Protein AF-A0A964U4F5-F1 (afdb_monomer_lite)

Foldseek 3Di:
DDDDDDDDDDPDPDDPDPVVVVVVVVVVVVVVVVVVVVVCVQCVQVVLFDPVNVVVVQVVVCLFWLWGWDFPTWHAAQQFKTKTWQIWTAFNVRRTFFGGKIKIQGRAHPNCVVVPPLESEEIEIETAEGEWEAEQVLHTRDTDGPPPPVPPPPPPPPPPPPDDDDPWAHWYKYKYWYQKYWYHYPPDDIFMWGGKIKIWTCHGLFKIWIWIKTWGDDDPPFDIKIKTKIKMWGGQDDSVSDGDVVPIDIDMDIDIGRDDPVVVCSVVPVVVVVVVDDD

Sequence (279 aa):
MAESPIEQPTPPQATQNPKRRWLRRVWLAGITTLVVLVLLLALLPTLLSTGPGKNLVLSVVNGSIDGKVEAESISLSWLGGQRAAGVSVTGARGTRVVQNLALDAPDLGLLSVVFGSRDLGTISGNADAVQLAANEQGELDLPAARTDAAAQPATNNAPNAGDGGRSGGVDTHIKLTVGRITFERPGEPTQTLENFDSSAEVRGNRKIDLRATADVPADAGAEPGKLDATITIDQLTDNAGQVQAEQATVDADVKLIGIPTPLVAALAGQDALNGYVGP

Secondary structure (DSSP, 8-state):
--PPP--PPPPP-----THHHHHHHHHHHHHHHHHHHHHHHHHHHHHHTSHHHHHHHHHHHHHHBSSEEE-SEEE--SSS-EEEEEEEEE-TTS-EEEEEEEEEETT--HHHHHTT-SEEEEEEEEEEEEEEEB-TTS-B----B-TTS------S------S----PPPEEEEEEEEEEEEEE-TTSPPEEEEEEEEEEEEEGGGEEEEEEEEEE---TTPPPEEEEEEEEEE--B-TT--B-GGG-EEEEEEEEES--HHHHHHHH-HHHHHTTS--

pLDDT: mean 86.86, std 14.84, range [43.69, 98.44]

Structure (mmCIF, N/CA/C/O backbone):
data_AF-A0A964U4F5-F1
#
_entry.id   AF-A0A964U4F5-F1
#
loop_
_atom_site.group_PDB
_atom_site.id
_atom_site.type_symbol
_atom_site.label_atom_id
_atom_site.label_alt_id
_atom_site.label_comp_id
_atom_site.label_asym_id
_atom_site.label_entity_id
_atom_site.label_seq_id
_atom_site.pdbx_PDB_ins_code
_atom_site.Cartn_x
_atom_site.Cartn_y
_atom_site.Cartn_z
_atom_site.occupancy
_atom_site.B_iso_or_equiv
_atom_site.auth_seq_id
_atom_site.auth_comp_id
_atom_site.auth_asym_id
_atom_site.auth_atom_id
_atom_site.pdbx_PDB_model_num
ATOM 1 N N . MET A 1 1 ? -46.978 -10.018 101.311 1.00 45.12 1 MET A N 1
ATOM 2 C CA . MET A 1 1 ? -47.519 -10.277 99.963 1.00 45.12 1 MET A CA 1
ATOM 3 C C . MET A 1 1 ? -46.925 -9.216 99.059 1.00 45.12 1 MET A C 1
ATOM 5 O O . MET A 1 1 ? -47.279 -8.059 99.212 1.00 45.12 1 MET A O 1
ATOM 9 N N . ALA A 1 2 ? -45.911 -9.578 98.276 1.00 44.56 2 ALA A N 1
ATOM 10 C CA . ALA A 1 2 ? -45.179 -8.670 97.399 1.00 44.56 2 ALA A CA 1
ATOM 11 C C . ALA A 1 2 ? -45.391 -9.158 95.962 1.00 44.56 2 ALA A C 1
ATOM 13 O O . ALA A 1 2 ? -44.957 -10.259 95.625 1.00 44.56 2 ALA A O 1
ATOM 14 N N . GLU A 1 3 ? -46.125 -8.381 95.167 1.00 47.28 3 GLU A N 1
ATOM 15 C CA . GLU A 1 3 ? -46.312 -8.603 93.733 1.00 47.28 3 GLU A CA 1
ATOM 16 C C . GLU A 1 3 ? -44.998 -8.329 92.999 1.00 47.28 3 GLU A C 1
ATOM 18 O O . GLU A 1 3 ? -44.412 -7.251 93.107 1.00 47.28 3 GLU A O 1
ATOM 23 N N . SER A 1 4 ? -44.516 -9.338 92.280 1.00 51.62 4 SER A N 1
ATOM 24 C CA . SER A 1 4 ? -43.343 -9.248 91.417 1.00 51.62 4 SER A CA 1
ATOM 25 C C . SER A 1 4 ? -43.699 -8.477 90.133 1.00 51.62 4 SER A C 1
ATOM 27 O O . SER A 1 4 ? -44.662 -8.854 89.463 1.00 51.62 4 SER A O 1
ATOM 29 N N . PRO A 1 5 ? -42.950 -7.422 89.761 1.00 62.28 5 PRO A N 1
ATOM 30 C CA . PRO A 1 5 ? -43.166 -6.686 88.517 1.00 62.28 5 PRO A CA 1
ATOM 31 C C . PRO A 1 5 ? -42.910 -7.569 87.289 1.00 62.28 5 PRO A C 1
ATOM 33 O O . PRO A 1 5 ? -41.855 -8.186 87.167 1.00 62.28 5 PRO A O 1
ATOM 36 N N . ILE A 1 6 ? -43.878 -7.615 86.376 1.00 63.84 6 ILE A N 1
ATOM 37 C CA . ILE A 1 6 ? -43.789 -8.332 85.100 1.00 63.84 6 ILE A CA 1
ATOM 38 C C . ILE A 1 6 ? -42.925 -7.490 84.146 1.00 63.84 6 ILE A C 1
ATOM 40 O O . ILE A 1 6 ? -43.362 -6.438 83.679 1.00 63.84 6 ILE A O 1
ATOM 44 N N . GLU A 1 7 ? -41.693 -7.931 83.878 1.00 62.03 7 GLU A N 1
ATOM 45 C CA . GLU A 1 7 ? -40.807 -7.343 82.864 1.00 62.03 7 GLU A CA 1
ATOM 46 C C . GLU A 1 7 ? -41.458 -7.453 81.476 1.00 62.03 7 GLU A C 1
ATOM 48 O O . GLU A 1 7 ? -41.694 -8.546 80.958 1.00 62.03 7 GLU A O 1
ATOM 53 N N . GLN A 1 8 ? -41.777 -6.310 80.864 1.00 70.12 8 GLN A N 1
ATOM 54 C CA . GLN A 1 8 ? -42.253 -6.265 79.484 1.00 70.12 8 GLN A CA 1
ATOM 55 C C . GLN A 1 8 ? -41.092 -6.602 78.532 1.00 70.12 8 GLN A C 1
ATOM 57 O O . GLN A 1 8 ? -40.042 -5.960 78.612 1.00 70.12 8 GLN A O 1
ATOM 62 N N . PRO A 1 9 ? -41.254 -7.572 77.615 1.00 72.06 9 PRO A N 1
ATOM 63 C CA . PRO A 1 9 ? -40.205 -7.950 76.680 1.00 72.06 9 PRO A CA 1
ATOM 64 C C . PRO A 1 9 ? -39.932 -6.802 75.705 1.00 72.06 9 PRO A C 1
ATOM 66 O O . PRO A 1 9 ? -40.815 -6.355 74.971 1.00 72.06 9 PRO A O 1
ATOM 69 N N . THR A 1 10 ? -38.691 -6.321 75.702 1.00 77.94 10 THR A N 1
ATOM 70 C CA . THR A 1 10 ? -38.211 -5.263 74.813 1.00 77.94 10 THR A CA 1
ATOM 71 C C . THR A 1 10 ? -38.444 -5.658 73.349 1.00 77.94 10 THR A C 1
ATOM 73 O O . THR A 1 10 ? -38.007 -6.739 72.941 1.00 77.94 10 THR A O 1
ATOM 76 N N . PRO A 1 11 ? -39.110 -4.823 72.529 1.00 76.00 11 PRO A N 1
ATOM 77 C CA . PRO A 1 11 ? -39.370 -5.154 71.136 1.00 76.00 11 PRO A CA 1
ATOM 78 C C . PRO A 1 11 ? -38.049 -5.348 70.368 1.00 76.00 11 PRO A C 1
ATOM 80 O O . PRO A 1 11 ? -37.112 -4.561 70.542 1.00 76.00 11 PRO A O 1
ATOM 83 N N . PRO A 1 12 ? -37.954 -6.384 69.516 1.00 77.69 12 PRO A N 1
ATOM 84 C CA . PRO A 1 12 ? -36.731 -6.707 68.795 1.00 77.69 12 PRO A CA 1
ATOM 85 C C . PRO A 1 12 ? -36.366 -5.561 67.847 1.00 77.69 12 PRO A C 1
ATOM 87 O O . PRO A 1 12 ? -37.118 -5.216 66.935 1.00 77.69 12 PRO A O 1
ATOM 90 N N . GLN A 1 13 ? -35.200 -4.952 68.070 1.00 75.25 13 GLN A N 1
ATOM 91 C CA . GLN A 1 13 ? -34.683 -3.887 67.217 1.00 75.25 13 GLN A CA 1
ATOM 92 C C . GLN A 1 13 ? -34.416 -4.439 65.812 1.00 75.25 13 GLN A C 1
ATOM 94 O O . GLN A 1 13 ? -33.544 -5.284 65.610 1.00 75.25 13 GLN A O 1
ATOM 99 N N . ALA A 1 14 ? -35.175 -3.951 64.830 1.00 71.44 14 ALA A N 1
ATOM 100 C CA . ALA A 1 14 ? -34.984 -4.292 63.429 1.00 71.44 14 ALA A CA 1
ATOM 101 C C . ALA A 1 14 ? -33.609 -3.792 62.957 1.00 71.44 14 ALA A C 1
ATOM 103 O O . ALA A 1 14 ? -33.383 -2.593 62.776 1.00 71.44 14 ALA A O 1
ATOM 104 N N . THR A 1 15 ? -32.679 -4.722 62.752 1.00 75.38 15 THR A N 1
ATOM 105 C CA . THR A 1 15 ? -31.345 -4.441 62.227 1.00 75.38 15 THR A CA 1
ATOM 106 C C . THR A 1 15 ? -31.466 -3.972 60.776 1.00 75.38 15 THR A C 1
ATOM 108 O O . THR A 1 15 ? -31.712 -4.746 59.849 1.00 75.38 15 THR A O 1
ATOM 111 N N . GLN A 1 16 ? -31.339 -2.660 60.557 1.00 67.44 16 GLN A N 1
ATOM 112 C CA . GLN A 1 16 ? -31.343 -2.089 59.212 1.00 67.44 16 GLN A CA 1
ATOM 113 C C . GLN A 1 16 ? -30.146 -2.636 58.435 1.00 67.44 16 GLN A C 1
ATOM 115 O O . GLN A 1 16 ? -28.998 -2.305 58.713 1.00 67.44 16 GLN A O 1
ATOM 120 N N . ASN A 1 17 ? -30.431 -3.502 57.467 1.00 68.62 17 ASN A N 1
ATOM 121 C CA . ASN A 1 17 ? -29.435 -4.260 56.727 1.00 68.62 17 ASN A CA 1
ATOM 122 C C . ASN A 1 17 ? -28.584 -3.300 55.859 1.00 68.62 17 ASN A C 1
ATOM 124 O O . ASN A 1 17 ? -29.079 -2.787 54.847 1.00 68.62 17 ASN A O 1
ATOM 128 N N . PRO A 1 18 ? -27.306 -3.036 56.199 1.00 71.69 18 PRO A N 1
ATOM 129 C CA . PRO A 1 18 ? -26.497 -2.004 55.536 1.00 71.69 18 PRO A CA 1
ATOM 130 C C . PRO A 1 18 ? -26.126 -2.358 54.081 1.00 71.69 18 PRO A C 1
ATOM 132 O O . PRO A 1 18 ? -25.581 -1.530 53.345 1.00 71.69 18 PRO A O 1
ATOM 135 N N . LYS A 1 19 ? -26.464 -3.572 53.625 1.00 71.25 19 LYS A N 1
ATOM 136 C CA . LYS A 1 19 ? -26.064 -4.142 52.331 1.00 71.25 19 LYS A CA 1
ATOM 137 C C . LYS A 1 19 ? -26.502 -3.320 51.112 1.00 71.25 19 LYS A C 1
ATOM 139 O O . LYS A 1 19 ? -25.773 -3.269 50.123 1.00 71.25 19 LYS A O 1
ATOM 144 N N . ARG A 1 20 ? -27.638 -2.611 51.169 1.00 79.25 20 ARG A N 1
ATOM 145 C CA . ARG A 1 20 ? -28.138 -1.832 50.014 1.00 79.25 20 ARG A CA 1
ATOM 146 C C . ARG A 1 20 ? -27.248 -0.641 49.635 1.00 79.25 20 ARG A C 1
ATOM 148 O O . ARG A 1 20 ? -27.203 -0.280 48.462 1.00 79.25 20 ARG A O 1
ATOM 155 N N . ARG A 1 21 ? -26.534 -0.027 50.587 1.00 84.06 21 ARG A N 1
ATOM 156 C CA . ARG A 1 21 ? -25.680 1.144 50.300 1.00 84.06 21 ARG A CA 1
ATOM 157 C C . ARG A 1 21 ? -24.335 0.752 49.679 1.00 84.06 21 ARG A C 1
ATOM 159 O O . ARG A 1 21 ? -23.820 1.497 48.853 1.00 84.06 21 ARG A O 1
ATOM 166 N N . TRP A 1 22 ? -23.798 -0.418 50.028 1.00 91.31 22 TRP A N 1
ATOM 167 C CA . TRP A 1 22 ? -22.537 -0.920 49.472 1.00 91.31 22 TRP A CA 1
ATOM 168 C C . TRP A 1 22 ? -22.693 -1.406 48.026 1.00 91.31 22 TRP A C 1
ATOM 170 O O . TRP A 1 22 ? -21.902 -1.018 47.171 1.00 91.31 22 TRP A O 1
ATOM 180 N N . LEU A 1 23 ? -23.779 -2.130 47.723 1.00 92.56 23 LEU A N 1
ATOM 181 C CA . LEU A 1 23 ? -24.104 -2.561 46.355 1.00 92.56 23 LEU A CA 1
ATOM 182 C C . LEU A 1 23 ? -24.180 -1.381 45.376 1.00 92.56 23 LEU A C 1
ATOM 184 O O . LEU A 1 23 ? -23.662 -1.469 44.268 1.00 92.56 23 LEU A O 1
ATOM 188 N N . ARG A 1 24 ? -24.752 -0.246 45.804 1.00 93.88 24 ARG A N 1
ATOM 189 C CA . ARG A 1 24 ? -24.783 0.977 44.985 1.00 93.88 24 ARG A CA 1
ATOM 190 C C . ARG A 1 24 ? -23.386 1.518 44.677 1.00 93.88 24 ARG A C 1
ATOM 192 O O . ARG A 1 24 ? -23.156 1.944 43.555 1.00 93.88 24 ARG A O 1
ATOM 199 N N . ARG A 1 25 ? -22.458 1.495 45.642 1.00 95.69 25 ARG A N 1
ATOM 200 C CA . ARG A 1 25 ? -21.075 1.960 45.425 1.00 95.69 25 ARG A CA 1
ATOM 201 C C . ARG A 1 25 ? -20.312 1.046 44.471 1.00 95.69 25 ARG A C 1
ATOM 203 O O . ARG A 1 25 ? -19.621 1.552 43.599 1.00 95.69 25 ARG A O 1
ATOM 210 N N . VAL A 1 26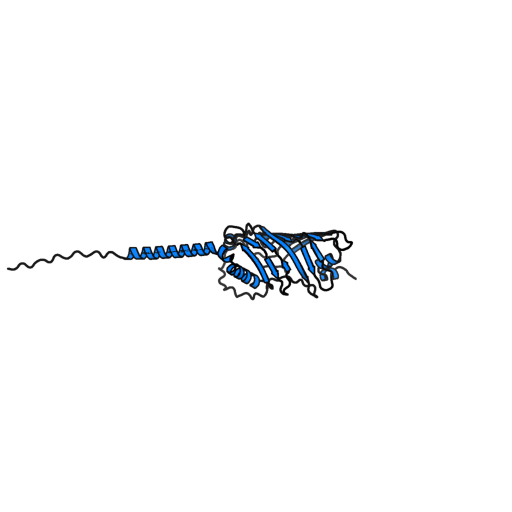 ? -20.469 -0.272 44.609 1.00 96.38 26 VAL A N 1
ATOM 211 C CA . VAL A 1 26 ? -19.828 -1.252 43.715 1.00 96.38 26 VAL A CA 1
ATOM 212 C C . VAL A 1 26 ? -20.369 -1.131 42.292 1.00 96.38 26 VAL A C 1
ATOM 214 O O . VAL A 1 26 ? -19.589 -1.108 41.348 1.00 96.38 26 VAL A O 1
ATOM 217 N N . TRP A 1 27 ? -21.687 -0.984 42.128 1.00 97.50 27 TRP A N 1
ATOM 218 C CA . TRP A 1 27 ? -22.293 -0.813 40.807 1.00 97.50 27 TRP A CA 1
ATOM 219 C C . TRP A 1 27 ? -21.867 0.505 40.146 1.00 97.50 27 TRP A C 1
ATOM 221 O O . TRP A 1 27 ? -21.506 0.510 38.973 1.00 97.50 27 TRP A O 1
ATOM 231 N N . LEU A 1 28 ? -21.814 1.603 40.913 1.00 97.50 28 LEU A N 1
ATOM 232 C CA . LEU A 1 28 ? -21.308 2.886 40.421 1.00 97.50 28 LEU A CA 1
ATOM 233 C C . LEU A 1 28 ? -19.831 2.789 40.012 1.00 97.50 28 LEU A C 1
ATOM 235 O O . LEU A 1 28 ? -19.469 3.273 38.948 1.00 97.50 28 LEU A O 1
ATOM 239 N N . ALA A 1 29 ? -18.989 2.138 40.820 1.00 97.44 29 ALA A N 1
ATOM 240 C CA . ALA A 1 29 ? -17.584 1.919 40.483 1.00 97.44 29 ALA A CA 1
ATOM 241 C C . ALA A 1 29 ? -17.437 1.089 39.199 1.00 97.44 29 ALA A C 1
ATOM 243 O O . ALA A 1 29 ? -16.690 1.484 38.311 1.00 97.44 29 ALA A O 1
ATOM 244 N N . GLY A 1 30 ? -18.204 0.001 39.064 1.00 97.88 30 GLY A N 1
ATOM 245 C CA . GLY A 1 30 ? -18.204 -0.834 37.862 1.00 97.88 30 GLY A CA 1
ATOM 246 C C . GLY A 1 30 ? -18.605 -0.068 36.600 1.00 97.88 30 GLY A C 1
ATOM 247 O O . GLY A 1 30 ? -17.929 -0.180 35.580 1.00 97.88 30 GLY A O 1
ATOM 248 N N . ILE A 1 31 ? -19.651 0.764 36.672 1.00 98.00 31 ILE A N 1
ATOM 249 C CA . ILE A 1 31 ? -20.066 1.618 35.548 1.00 98.00 31 ILE A CA 1
ATOM 250 C C . ILE A 1 31 ? -18.986 2.638 35.212 1.00 98.00 31 ILE A C 1
ATOM 252 O O . ILE A 1 31 ? -18.647 2.786 34.043 1.00 98.00 31 ILE A O 1
ATOM 256 N N . THR A 1 32 ? -18.419 3.318 36.208 1.00 97.81 32 THR A N 1
ATOM 257 C CA . THR A 1 32 ? -17.347 4.293 35.976 1.00 97.81 32 THR A CA 1
ATOM 258 C C . THR A 1 32 ? -16.149 3.638 35.292 1.00 97.81 32 THR A C 1
ATOM 260 O O . THR A 1 32 ? -15.648 4.169 34.306 1.00 97.81 32 THR A O 1
ATOM 263 N N . THR A 1 33 ? -15.721 2.460 35.754 1.00 97.75 33 THR A N 1
ATOM 264 C CA . THR A 1 33 ? -14.636 1.702 35.117 1.00 97.75 33 THR A CA 1
ATOM 265 C C . THR A 1 33 ? -14.977 1.324 33.675 1.00 97.75 33 THR A C 1
ATOM 267 O O . THR A 1 33 ? -14.138 1.499 32.795 1.00 97.75 33 THR A O 1
ATOM 270 N N . LEU A 1 34 ? -16.204 0.864 33.408 1.00 97.75 34 LEU A N 1
ATOM 271 C CA . LEU A 1 34 ? -16.652 0.533 32.054 1.00 97.75 34 LEU A CA 1
ATOM 272 C C . LEU A 1 34 ? -16.659 1.764 31.137 1.00 97.75 34 LEU A C 1
ATOM 274 O O . LEU A 1 34 ? -16.181 1.686 30.010 1.00 97.75 34 LEU A O 1
ATOM 278 N N . VAL A 1 35 ? -17.156 2.905 31.619 1.00 97.94 35 VAL A N 1
ATOM 279 C CA . VAL A 1 35 ? -17.179 4.165 30.862 1.00 97.94 35 VAL A CA 1
ATOM 280 C C . VAL A 1 35 ? -15.762 4.624 30.528 1.00 97.94 35 VAL A C 1
ATOM 282 O O . VAL A 1 35 ? -15.503 5.000 29.388 1.00 97.94 35 VAL A O 1
ATOM 285 N N . VAL A 1 36 ? -14.828 4.546 31.481 1.00 97.75 36 VAL A N 1
ATOM 286 C CA . VAL A 1 36 ? -13.414 4.873 31.237 1.00 97.75 36 VAL A CA 1
ATOM 287 C C . VAL A 1 36 ? -12.804 3.930 30.199 1.00 97.75 36 VAL A C 1
ATOM 289 O O . VAL A 1 36 ? -12.107 4.392 29.300 1.00 97.75 36 VAL A O 1
ATOM 292 N N . LEU A 1 37 ? -13.092 2.629 30.273 1.00 97.38 37 LEU A N 1
ATOM 293 C CA . LEU A 1 37 ? -12.588 1.653 29.307 1.00 97.38 37 LEU A CA 1
ATOM 294 C C . LEU A 1 37 ? -13.127 1.916 27.892 1.00 97.38 37 LEU A C 1
ATOM 296 O O . LEU A 1 37 ? -12.356 1.928 26.936 1.00 97.38 37 LEU A O 1
ATOM 300 N N . VAL A 1 38 ? -14.431 2.175 27.759 1.00 96.06 38 VAL A N 1
ATOM 301 C CA . VAL A 1 38 ? -15.062 2.527 26.476 1.00 96.06 38 VAL A CA 1
ATOM 302 C C . VAL A 1 38 ? -14.487 3.831 25.929 1.00 96.06 38 VAL A C 1
ATOM 304 O O . VAL A 1 38 ? -14.217 3.917 24.735 1.00 96.06 38 VAL A O 1
ATOM 307 N N . LEU A 1 39 ? -14.239 4.826 26.784 1.00 96.81 39 LEU A N 1
ATOM 308 C CA . LEU A 1 39 ? -13.617 6.083 26.375 1.00 96.81 39 LEU A CA 1
ATOM 309 C C . LEU A 1 39 ? -12.178 5.874 25.877 1.00 96.81 39 LEU A C 1
ATOM 311 O O . LEU A 1 39 ? -11.799 6.452 24.862 1.00 96.81 39 LEU A O 1
ATOM 315 N N . LEU A 1 40 ? -11.392 5.020 26.542 1.00 95.62 40 LEU A N 1
ATOM 316 C CA . LEU A 1 40 ? -10.042 4.661 26.093 1.00 95.62 40 LEU A CA 1
ATOM 317 C C . LEU A 1 40 ? -10.062 3.935 24.742 1.00 95.62 40 LEU A C 1
ATOM 319 O O . LEU A 1 40 ? -9.272 4.270 23.865 1.00 95.62 40 LEU A O 1
ATOM 323 N N . LEU A 1 41 ? -10.989 2.991 24.551 1.00 94.31 41 LEU A N 1
ATOM 324 C CA . LEU A 1 41 ? -11.197 2.307 23.270 1.00 94.31 41 LEU A CA 1
ATOM 325 C C . LEU A 1 41 ? -11.622 3.291 22.169 1.00 94.31 41 LEU A C 1
ATOM 327 O O . LEU A 1 41 ? -11.086 3.255 21.064 1.00 94.31 41 LEU A O 1
ATOM 331 N N . ALA A 1 42 ? -12.530 4.221 22.471 1.00 93.38 42 ALA A N 1
ATOM 332 C CA . ALA A 1 42 ? -12.973 5.246 21.529 1.00 93.38 42 ALA A CA 1
ATOM 333 C C . ALA A 1 42 ? -11.830 6.193 21.112 1.00 93.38 42 ALA A C 1
ATOM 335 O O . ALA A 1 42 ? -11.770 6.598 19.954 1.00 93.38 42 ALA A O 1
ATOM 336 N N . LEU A 1 43 ? -10.903 6.500 22.026 1.00 95.25 43 LEU A N 1
ATOM 337 C CA . LEU A 1 43 ? -9.737 7.359 21.782 1.00 95.25 43 LEU A CA 1
ATOM 338 C C . LEU A 1 43 ? -8.525 6.621 21.195 1.00 95.25 43 LEU A C 1
ATOM 340 O O . LEU A 1 43 ? -7.526 7.263 20.866 1.00 95.25 43 LEU A O 1
ATOM 344 N N . LEU A 1 44 ? -8.589 5.298 21.045 1.00 95.06 44 LEU A N 1
ATOM 345 C CA . LEU A 1 44 ? -7.466 4.487 20.582 1.00 95.06 44 LEU A CA 1
ATOM 346 C C . LEU A 1 44 ? -6.915 4.918 19.202 1.00 95.06 44 LEU A C 1
ATOM 348 O O . LEU A 1 44 ? -5.698 5.060 19.104 1.00 95.06 44 LEU A O 1
ATOM 352 N N . PRO A 1 45 ? -7.726 5.236 18.169 1.00 92.81 45 PRO A N 1
ATOM 353 C CA . PRO A 1 45 ? -7.212 5.713 16.878 1.00 92.81 45 PRO A CA 1
ATOM 354 C C . PRO A 1 45 ? -6.475 7.052 16.993 1.00 92.81 45 PRO A C 1
ATOM 356 O O . PRO A 1 45 ? -5.431 7.254 16.368 1.00 92.81 45 PRO A O 1
ATOM 359 N N . THR A 1 46 ? -6.968 7.948 17.852 1.00 93.06 46 THR A N 1
ATOM 360 C CA . THR A 1 46 ? -6.321 9.233 18.140 1.00 93.06 46 THR A CA 1
ATOM 361 C C . THR A 1 46 ? -4.982 9.022 18.839 1.00 93.06 46 THR A C 1
ATOM 363 O O . THR A 1 46 ? -3.996 9.655 18.472 1.00 93.06 46 THR A O 1
ATOM 366 N N . LEU A 1 47 ? -4.916 8.098 19.806 1.00 92.19 47 LEU A N 1
ATOM 367 C CA . LEU A 1 47 ? -3.672 7.735 20.489 1.00 92.19 47 LEU A CA 1
ATOM 368 C C . LEU A 1 47 ? -2.670 7.078 19.530 1.00 92.19 47 LEU A C 1
ATOM 370 O O . LEU A 1 47 ? -1.487 7.410 19.576 1.00 92.19 47 LEU A O 1
ATOM 374 N N . LEU A 1 48 ? -3.129 6.213 18.621 1.00 93.06 48 LEU A N 1
ATOM 375 C CA . LEU A 1 48 ? -2.288 5.612 17.582 1.00 93.06 48 LEU A CA 1
ATOM 376 C C . LEU A 1 48 ? -1.763 6.639 16.571 1.00 93.06 48 LEU A C 1
ATOM 378 O O . LEU A 1 48 ? -0.665 6.470 16.056 1.00 93.06 48 LEU A O 1
ATOM 382 N N . SER A 1 49 ? -2.496 7.728 16.341 1.00 91.19 49 SER A N 1
ATOM 383 C CA . SER A 1 49 ? -2.062 8.826 15.466 1.00 91.19 49 SER A CA 1
ATOM 384 C C . SER A 1 49 ? -1.010 9.746 16.123 1.00 91.19 49 SER A C 1
ATOM 386 O O . SER A 1 49 ? -0.442 10.613 15.460 1.00 91.19 49 SER A O 1
ATOM 388 N N . THR A 1 50 ? -0.714 9.583 17.422 1.00 94.19 50 THR A N 1
ATOM 389 C CA . THR A 1 50 ? 0.362 10.331 18.107 1.00 94.19 50 THR A CA 1
ATOM 390 C C . THR A 1 50 ? 1.747 9.764 17.784 1.00 94.19 50 THR A C 1
ATOM 392 O O . THR A 1 50 ? 1.869 8.618 17.367 1.00 94.19 50 THR A O 1
ATOM 395 N N . GLY A 1 51 ? 2.822 10.529 18.018 1.00 94.19 51 GLY A N 1
ATOM 396 C CA . GLY A 1 51 ? 4.202 10.090 17.744 1.00 94.19 51 GLY A CA 1
ATOM 397 C C . GLY A 1 51 ? 4.556 8.685 18.274 1.00 94.19 51 GLY A C 1
ATOM 398 O O . GLY A 1 51 ? 5.021 7.857 17.491 1.00 94.19 51 GLY A O 1
ATOM 399 N N . PRO A 1 52 ? 4.298 8.364 19.559 1.00 95.44 52 PRO A N 1
ATOM 400 C CA . PRO A 1 52 ? 4.531 7.020 20.095 1.00 95.44 52 PRO A CA 1
ATOM 401 C C . PRO A 1 52 ? 3.653 5.940 19.450 1.00 95.44 52 PRO A C 1
ATOM 403 O O . PRO A 1 52 ? 4.144 4.855 19.143 1.00 95.44 52 PRO A O 1
ATOM 406 N N . GLY A 1 53 ? 2.371 6.241 19.218 1.00 94.25 53 GLY A N 1
ATOM 407 C CA . GLY A 1 53 ? 1.431 5.325 18.572 1.00 94.25 53 GLY A CA 1
ATOM 408 C C . GLY A 1 53 ? 1.828 4.996 17.132 1.00 94.25 53 GLY A C 1
ATOM 409 O O . GLY A 1 53 ? 1.872 3.827 16.751 1.00 94.25 53 GLY A O 1
ATOM 410 N N . LYS A 1 54 ? 2.236 6.016 16.372 1.00 95.94 54 LYS A N 1
ATOM 411 C CA . LYS A 1 54 ? 2.750 5.894 15.007 1.00 95.94 54 LYS A CA 1
ATOM 412 C C . LYS A 1 54 ? 3.965 4.974 14.960 1.00 95.94 54 LYS A C 1
ATOM 414 O O . LYS A 1 54 ? 4.025 4.082 14.121 1.00 95.94 54 LYS A O 1
ATOM 419 N N . ASN A 1 55 ? 4.912 5.155 15.881 1.00 96.31 55 ASN A N 1
ATOM 420 C CA . ASN A 1 55 ? 6.107 4.315 15.951 1.00 96.31 55 ASN A CA 1
ATOM 421 C C . ASN A 1 55 ? 5.766 2.847 16.242 1.00 96.31 55 ASN A C 1
ATOM 423 O O . ASN A 1 55 ? 6.418 1.963 15.695 1.00 96.31 55 ASN A O 1
ATOM 427 N N . LEU A 1 56 ? 4.734 2.577 17.051 1.00 95.75 56 LEU A N 1
ATOM 428 C CA . LEU A 1 56 ? 4.252 1.216 17.288 1.00 95.75 56 LEU A CA 1
ATOM 429 C C . LEU A 1 56 ? 3.691 0.600 16.001 1.00 95.75 56 LEU A C 1
ATOM 431 O O . LEU A 1 56 ? 4.099 -0.500 15.637 1.00 95.75 56 LEU A O 1
ATOM 435 N N . VAL A 1 57 ? 2.825 1.316 15.277 1.00 95.31 57 VAL A N 1
ATOM 436 C CA . VAL A 1 57 ? 2.272 0.837 13.995 1.00 95.31 57 VAL A CA 1
ATOM 437 C C . VAL A 1 57 ? 3.390 0.571 12.986 1.00 95.31 57 VAL A C 1
ATOM 439 O O . VAL A 1 57 ? 3.463 -0.517 12.419 1.00 95.31 57 VAL A O 1
ATOM 442 N N . LEU A 1 58 ? 4.315 1.520 12.822 1.00 96.38 58 LEU A N 1
ATOM 443 C CA . LEU A 1 58 ? 5.467 1.358 11.933 1.00 96.38 58 LEU A CA 1
ATOM 444 C C . LEU A 1 58 ? 6.370 0.197 12.364 1.00 96.38 58 LEU A C 1
ATOM 446 O O . LEU A 1 58 ? 6.913 -0.487 11.507 1.00 96.38 58 LEU A O 1
ATOM 450 N N . SER A 1 59 ? 6.520 -0.072 13.666 1.00 95.94 59 SER A N 1
ATOM 451 C CA . SER A 1 59 ? 7.324 -1.206 14.143 1.00 95.94 59 SER A CA 1
ATOM 452 C C . SER A 1 59 ? 6.725 -2.556 13.751 1.00 95.94 59 SER A C 1
ATOM 454 O O . SER A 1 59 ? 7.469 -3.466 13.395 1.00 95.94 59 SER A O 1
ATOM 456 N N . VAL A 1 60 ? 5.392 -2.666 13.753 1.00 93.62 60 VAL A N 1
ATOM 457 C CA . VAL A 1 60 ? 4.684 -3.866 13.293 1.00 93.62 60 VAL A CA 1
ATOM 458 C C . VAL A 1 60 ? 4.874 -4.033 11.788 1.00 93.62 60 VAL A C 1
ATOM 460 O O . VAL A 1 60 ? 5.293 -5.100 11.352 1.00 93.62 60 VAL A O 1
ATOM 463 N N . VAL A 1 61 ? 4.657 -2.968 11.006 1.00 94.31 61 VAL A N 1
ATOM 464 C CA . VAL A 1 61 ? 4.838 -2.994 9.542 1.00 94.31 61 VAL A CA 1
ATOM 465 C C . VAL A 1 61 ? 6.278 -3.359 9.167 1.00 94.31 61 VAL A C 1
ATOM 467 O O . VAL A 1 61 ? 6.495 -4.253 8.355 1.00 94.31 61 VAL A O 1
ATOM 470 N N . ASN A 1 62 ? 7.265 -2.739 9.815 1.00 95.44 62 ASN A N 1
ATOM 471 C CA . ASN A 1 62 ? 8.690 -3.020 9.607 1.00 95.44 62 ASN A CA 1
ATOM 472 C C . ASN A 1 62 ? 9.107 -4.420 10.079 1.00 95.44 62 ASN A C 1
ATOM 474 O O . ASN A 1 62 ? 10.136 -4.941 9.653 1.00 95.44 62 ASN A O 1
ATOM 478 N N . GLY A 1 63 ? 8.324 -5.048 10.959 1.00 94.06 63 GLY A N 1
ATOM 479 C CA . GLY A 1 63 ? 8.505 -6.447 11.328 1.00 94.06 63 GLY A CA 1
ATOM 480 C C . GLY A 1 63 ? 8.181 -7.407 10.179 1.00 94.06 63 GLY A C 1
ATOM 481 O O . GLY A 1 63 ? 8.810 -8.461 10.088 1.00 94.06 63 GLY A O 1
ATOM 482 N N . SER A 1 64 ? 7.253 -7.028 9.294 1.00 90.75 64 SER A N 1
ATOM 483 C CA . SER A 1 64 ? 6.710 -7.870 8.216 1.00 90.75 64 SER A CA 1
ATOM 484 C C . SER A 1 64 ? 7.431 -7.750 6.868 1.00 90.75 64 SER A C 1
ATOM 486 O O . SER A 1 64 ? 7.141 -8.530 5.962 1.00 90.75 64 SER A O 1
ATOM 488 N N . ILE A 1 65 ? 8.357 -6.803 6.713 1.00 93.00 65 ILE A N 1
ATOM 489 C CA . ILE A 1 65 ? 9.060 -6.547 5.446 1.00 93.00 65 ILE A CA 1
ATOM 490 C C . ILE A 1 65 ? 10.576 -6.516 5.640 1.00 93.00 65 ILE A C 1
ATOM 492 O O . ILE A 1 65 ? 11.075 -6.145 6.705 1.00 93.00 65 ILE A O 1
ATOM 496 N N . ASP A 1 66 ? 11.313 -6.849 4.585 1.00 92.69 66 ASP A N 1
ATOM 497 C CA . ASP A 1 66 ? 12.759 -6.648 4.512 1.00 92.69 66 ASP A CA 1
ATOM 498 C C . ASP A 1 66 ? 13.075 -5.226 4.048 1.00 92.69 66 ASP A C 1
ATOM 500 O O . ASP A 1 66 ? 13.364 -4.949 2.885 1.00 92.69 66 ASP A O 1
ATOM 504 N N . GLY A 1 67 ? 12.967 -4.291 4.990 1.00 93.62 67 GLY A N 1
ATOM 505 C CA . GLY A 1 67 ? 13.202 -2.878 4.737 1.00 93.62 67 GLY A CA 1
ATOM 506 C C . GLY A 1 67 ? 12.766 -1.998 5.898 1.00 93.62 67 GLY A C 1
ATOM 507 O O . GLY A 1 67 ? 12.616 -2.446 7.038 1.00 93.62 67 GLY A O 1
ATOM 508 N N . LYS A 1 68 ? 12.567 -0.716 5.603 1.00 96.75 68 LYS A N 1
ATOM 509 C CA . LYS A 1 68 ? 12.085 0.269 6.568 1.00 96.75 68 LYS A CA 1
ATOM 510 C C . LYS A 1 68 ? 11.060 1.190 5.925 1.00 96.75 68 LYS A C 1
ATOM 512 O O . LYS A 1 68 ? 11.373 1.927 4.996 1.00 96.75 68 LYS A O 1
ATOM 517 N N . VAL A 1 69 ? 9.854 1.171 6.467 1.00 97.56 69 VAL A N 1
ATOM 518 C CA . VAL A 1 69 ? 8.781 2.120 6.199 1.00 97.56 69 VAL A CA 1
ATOM 519 C C . VAL A 1 69 ? 8.814 3.198 7.273 1.00 97.56 69 VAL A C 1
ATOM 521 O O . VAL A 1 69 ? 8.858 2.918 8.478 1.00 97.56 69 VAL A O 1
ATOM 524 N N . GLU A 1 70 ? 8.779 4.445 6.826 1.00 97.88 70 GLU A N 1
ATOM 525 C CA . GLU A 1 70 ? 8.557 5.614 7.664 1.00 97.88 70 GLU A CA 1
ATOM 526 C C . GLU A 1 70 ? 7.326 6.362 7.153 1.00 97.88 70 GLU A C 1
ATOM 528 O O . GLU A 1 70 ? 6.960 6.261 5.986 1.00 97.88 70 GLU A O 1
ATOM 533 N N . ALA A 1 71 ? 6.666 7.102 8.037 1.00 98.00 71 ALA A N 1
ATOM 534 C CA . ALA A 1 71 ? 5.549 7.965 7.680 1.00 98.00 71 ALA A CA 1
ATOM 535 C C . ALA A 1 71 ? 5.636 9.260 8.486 1.00 98.00 71 ALA A C 1
ATOM 537 O O . ALA A 1 71 ? 5.897 9.236 9.699 1.00 98.00 71 ALA A O 1
ATOM 538 N N . GLU A 1 72 ? 5.392 10.396 7.840 1.00 97.81 72 GLU A N 1
ATOM 539 C CA . GLU A 1 72 ? 5.326 11.688 8.519 1.00 97.81 72 GLU A CA 1
ATOM 540 C C . GLU A 1 72 ? 4.091 11.743 9.423 1.00 97.81 72 GLU A C 1
ATOM 542 O O . GLU A 1 72 ? 4.205 11.991 10.630 1.00 97.81 72 GLU A O 1
ATOM 547 N N . SER A 1 73 ? 2.927 11.398 8.872 1.00 97.44 73 SER A N 1
ATOM 548 C CA . SER A 1 73 ? 1.664 11.355 9.604 1.00 97.44 73 SER A CA 1
ATOM 549 C C . SER A 1 73 ? 0.826 10.136 9.226 1.00 97.44 73 SER A C 1
ATOM 551 O O . SER A 1 73 ? 0.864 9.654 8.095 1.00 97.44 73 SER A O 1
ATOM 553 N N . ILE A 1 74 ? 0.075 9.632 10.204 1.00 97.81 74 ILE A N 1
ATOM 554 C CA . ILE A 1 74 ? -0.933 8.586 10.031 1.00 97.81 74 ILE A CA 1
ATOM 555 C C . ILE A 1 74 ? -2.181 9.086 10.753 1.00 97.81 74 ILE A C 1
ATOM 557 O O . ILE A 1 74 ? -2.108 9.460 11.923 1.00 97.81 74 ILE A O 1
ATOM 561 N N . SER A 1 75 ? -3.305 9.125 10.050 1.00 97.06 75 SER A N 1
ATOM 562 C CA . SER A 1 75 ? -4.609 9.477 10.593 1.00 97.06 75 SER A CA 1
ATOM 563 C C . SER A 1 75 ? -5.484 8.241 10.557 1.00 97.06 75 SER A C 1
ATOM 565 O O . SER A 1 75 ? -5.812 7.739 9.479 1.00 97.06 75 SER A O 1
ATOM 567 N N . LEU A 1 76 ? -5.832 7.756 11.749 1.00 96.94 76 LEU A N 1
ATOM 568 C CA . LEU A 1 76 ? -6.698 6.601 11.901 1.00 96.94 76 LEU A CA 1
ATOM 569 C C . LEU A 1 76 ? -8.074 6.995 12.431 1.00 96.94 76 LEU A C 1
ATOM 571 O O . LEU A 1 76 ? -8.185 7.814 13.346 1.00 96.94 76 LEU A O 1
ATOM 575 N N . SER A 1 77 ? -9.124 6.374 11.896 1.00 96.69 77 SER A N 1
ATOM 576 C CA . SER A 1 77 ? -10.510 6.619 12.308 1.00 96.69 77 SER A CA 1
ATOM 577 C C . SER A 1 77 ? -11.297 5.321 12.476 1.00 96.69 77 SER A C 1
ATOM 579 O O . SER A 1 77 ? -11.126 4.364 11.722 1.00 96.69 77 SER A O 1
ATOM 581 N N . TRP A 1 78 ? -12.184 5.282 13.476 1.00 95.19 78 TRP A N 1
ATOM 582 C CA . TRP A 1 78 ? -13.065 4.133 13.705 1.00 95.19 78 TRP A CA 1
ATOM 583 C C . TRP A 1 78 ? -14.112 3.971 12.601 1.00 95.19 78 TRP A C 1
ATOM 585 O O . TRP A 1 78 ? -14.308 2.865 12.103 1.00 95.19 78 TRP A O 1
ATOM 595 N N . LEU A 1 79 ? -14.786 5.072 12.260 1.00 95.75 79 LEU A N 1
ATOM 596 C CA . LEU A 1 79 ? -15.955 5.113 11.372 1.00 95.75 79 LEU A CA 1
ATOM 597 C C . LEU A 1 79 ? -15.676 5.817 10.037 1.00 95.75 79 LEU A C 1
ATOM 599 O O . LEU A 1 79 ? -16.562 5.879 9.195 1.00 95.75 79 LEU A O 1
ATOM 603 N N . GLY A 1 80 ? -14.491 6.402 9.872 1.00 95.31 80 GLY A N 1
ATOM 604 C CA . GLY A 1 80 ? -14.098 7.095 8.649 1.00 95.31 80 GLY A CA 1
ATOM 605 C C . GLY A 1 80 ? -12.857 6.476 8.026 1.00 95.31 80 GLY A C 1
ATOM 606 O O . GLY A 1 80 ? -12.255 5.576 8.610 1.00 95.31 80 GLY A O 1
ATOM 607 N N . GLY A 1 81 ? -12.473 7.012 6.873 1.00 96.56 81 GLY A N 1
ATOM 608 C CA . GLY A 1 81 ? -11.298 6.563 6.145 1.00 96.56 81 GLY A CA 1
ATOM 609 C C . GLY A 1 81 ? -9.979 6.723 6.892 1.00 96.56 81 GLY A C 1
ATOM 610 O O . GLY A 1 81 ? -9.853 7.522 7.828 1.00 96.56 81 GLY A O 1
ATOM 611 N N . GLN A 1 82 ? -8.986 5.969 6.432 1.00 97.62 82 GLN A N 1
ATOM 612 C CA . GLN A 1 82 ? -7.607 6.061 6.903 1.00 97.62 82 GLN A CA 1
ATOM 613 C C . GLN A 1 82 ? -6.780 6.922 5.951 1.00 97.62 82 GLN A C 1
ATOM 615 O O . GLN A 1 82 ? -6.978 6.882 4.737 1.00 97.62 82 GLN A O 1
ATOM 620 N N . ARG A 1 83 ? -5.809 7.663 6.491 1.00 98.12 83 ARG A N 1
ATOM 621 C CA . ARG A 1 83 ? -4.833 8.407 5.683 1.00 98.12 83 ARG A CA 1
ATOM 622 C C . ARG A 1 83 ? -3.425 8.226 6.214 1.00 98.12 83 ARG A C 1
ATOM 624 O O . ARG A 1 83 ? -3.218 8.199 7.425 1.00 98.12 83 ARG A O 1
ATOM 631 N N . ALA A 1 84 ? -2.452 8.177 5.318 1.00 98.06 84 ALA A N 1
ATOM 632 C CA . ALA A 1 84 ? -1.040 8.281 5.660 1.00 98.06 84 ALA A CA 1
ATOM 633 C C . ALA A 1 84 ? -0.372 9.265 4.702 1.00 98.06 84 ALA A C 1
ATOM 635 O O . ALA A 1 84 ? -0.657 9.251 3.511 1.00 98.06 84 ALA A O 1
ATOM 636 N N . ALA A 1 85 ? 0.500 10.130 5.204 1.00 98.19 85 ALA A N 1
ATOM 637 C CA . ALA A 1 85 ? 1.212 11.096 4.375 1.00 98.19 85 ALA A CA 1
ATOM 638 C C . ALA A 1 85 ? 2.702 11.096 4.695 1.00 98.19 85 ALA A C 1
ATOM 640 O O . ALA A 1 85 ? 3.112 10.756 5.813 1.00 98.19 85 ALA A O 1
ATOM 641 N N . GLY A 1 86 ? 3.501 11.473 3.696 1.00 97.56 86 GLY A N 1
ATOM 642 C CA . GLY A 1 86 ? 4.956 11.450 3.795 1.00 97.56 86 GLY A CA 1
ATOM 643 C C . GLY A 1 86 ? 5.484 10.036 4.030 1.00 97.56 86 GLY A C 1
ATOM 644 O O . GLY A 1 86 ? 6.408 9.855 4.820 1.00 97.56 86 GLY A O 1
ATOM 645 N N . VAL A 1 87 ? 4.848 9.025 3.426 1.00 98.06 87 VAL A N 1
ATOM 646 C CA . VAL A 1 87 ? 5.306 7.641 3.521 1.00 98.06 87 VAL A CA 1
ATOM 647 C C . VAL A 1 87 ? 6.566 7.491 2.677 1.00 98.06 87 VAL A C 1
ATOM 649 O O . VAL A 1 87 ? 6.593 7.852 1.499 1.00 98.06 87 VAL A O 1
ATOM 652 N N . SER A 1 88 ? 7.622 6.964 3.283 1.00 97.25 88 SER A N 1
ATOM 653 C CA . SER A 1 88 ? 8.854 6.603 2.598 1.00 97.25 88 SER A CA 1
ATOM 654 C C . SER A 1 88 ? 9.153 5.132 2.837 1.00 97.25 88 SER A C 1
ATOM 656 O O . SER A 1 88 ? 8.918 4.596 3.922 1.00 97.25 88 SER A O 1
ATOM 658 N N . VAL A 1 89 ? 9.647 4.463 1.801 1.00 96.94 89 VAL A N 1
ATOM 659 C CA . VAL A 1 89 ? 9.995 3.045 1.869 1.00 96.94 89 VAL A CA 1
ATOM 660 C C . VAL A 1 89 ? 11.446 2.892 1.475 1.00 96.94 89 VAL A C 1
ATOM 662 O O . VAL A 1 89 ? 11.866 3.329 0.405 1.00 96.94 89 VAL A O 1
ATOM 665 N N . THR A 1 90 ? 12.210 2.284 2.368 1.00 96.62 90 THR A N 1
ATOM 666 C CA . THR A 1 90 ? 13.614 1.946 2.175 1.00 96.62 90 THR A CA 1
ATOM 667 C C . THR A 1 90 ? 13.719 0.437 1.996 1.00 96.62 90 THR A C 1
ATOM 669 O O . THR A 1 90 ? 13.211 -0.305 2.838 1.00 96.62 90 THR A O 1
ATOM 672 N N . GLY A 1 91 ? 14.349 -0.008 0.911 1.00 93.94 91 GLY A N 1
ATOM 673 C CA . GLY A 1 91 ? 14.598 -1.422 0.636 1.00 93.94 91 GLY A CA 1
ATOM 674 C C . GLY A 1 91 ? 15.630 -2.035 1.587 1.00 93.94 91 GLY A C 1
ATOM 675 O O . GLY A 1 91 ? 16.221 -1.347 2.428 1.00 93.94 91 GLY A O 1
ATOM 676 N N . ALA A 1 92 ? 15.876 -3.337 1.438 1.00 92.06 92 ALA A N 1
ATOM 677 C CA . ALA A 1 92 ? 16.787 -4.096 2.295 1.00 92.06 92 ALA A CA 1
ATOM 678 C C . ALA A 1 92 ? 18.231 -3.558 2.272 1.00 92.06 92 ALA A C 1
ATOM 680 O O . ALA A 1 92 ? 18.932 -3.619 3.284 1.00 92.06 92 ALA A O 1
ATOM 681 N N . ARG A 1 93 ? 18.671 -2.976 1.146 1.00 91.88 93 ARG A N 1
ATOM 682 C CA . ARG A 1 93 ? 20.023 -2.407 0.982 1.00 91.88 93 ARG A CA 1
ATOM 683 C C . ARG A 1 93 ? 20.157 -0.952 1.440 1.00 91.88 93 ARG A C 1
ATOM 685 O O . ARG A 1 93 ? 21.219 -0.357 1.280 1.00 91.88 93 ARG A O 1
ATOM 692 N N . GLY A 1 94 ? 19.107 -0.361 2.012 1.00 93.19 94 GLY A N 1
ATOM 693 C CA . GLY A 1 94 ? 19.120 1.040 2.440 1.00 93.19 94 GLY A CA 1
ATOM 694 C C . GLY A 1 94 ? 18.769 2.046 1.336 1.00 93.19 94 GLY A C 1
ATOM 695 O O . GLY A 1 94 ? 18.773 3.251 1.593 1.00 93.19 94 GLY A O 1
ATOM 696 N N . THR A 1 95 ? 18.435 1.581 0.129 1.00 93.75 95 THR A N 1
ATOM 697 C CA . THR A 1 95 ? 17.986 2.430 -0.982 1.00 93.75 95 THR A CA 1
ATOM 698 C C . THR A 1 95 ? 16.568 2.929 -0.715 1.00 93.75 95 THR A C 1
ATOM 700 O O . THR A 1 95 ? 15.689 2.143 -0.362 1.00 93.75 95 THR A O 1
ATOM 703 N N . ARG A 1 96 ? 16.307 4.231 -0.882 1.00 95.31 96 ARG A N 1
ATOM 704 C CA . ARG A 1 96 ? 14.940 4.770 -0.787 1.00 95.31 96 ARG A CA 1
ATOM 705 C C . ARG A 1 96 ? 14.182 4.469 -2.071 1.00 95.31 96 ARG A C 1
ATOM 707 O O . ARG A 1 96 ? 14.395 5.132 -3.078 1.00 95.31 96 ARG A O 1
ATOM 714 N N . VAL A 1 97 ? 13.278 3.502 -1.998 1.00 95.75 97 VAL A N 1
ATOM 715 C CA . VAL A 1 97 ? 12.471 3.041 -3.128 1.00 95.75 97 VAL A CA 1
ATOM 716 C C . VAL A 1 97 ? 11.305 3.986 -3.388 1.00 95.75 97 VAL A C 1
ATOM 718 O O . VAL A 1 97 ? 11.023 4.321 -4.530 1.00 95.75 97 VAL A O 1
ATOM 721 N N . VAL A 1 98 ? 10.641 4.462 -2.334 1.00 96.62 98 VAL A N 1
ATOM 722 C CA . VAL A 1 98 ? 9.469 5.345 -2.443 1.00 96.62 98 VAL A CA 1
ATOM 723 C C . VAL A 1 98 ? 9.664 6.564 -1.553 1.00 96.62 98 VAL A C 1
ATOM 725 O O . VAL A 1 98 ? 10.103 6.426 -0.408 1.00 96.62 98 VAL A O 1
ATOM 728 N N . GLN A 1 99 ? 9.333 7.751 -2.064 1.00 95.75 99 GLN A N 1
ATOM 729 C CA . GLN A 1 99 ? 9.415 9.011 -1.322 1.00 95.75 99 GLN A CA 1
ATOM 730 C C . GLN A 1 99 ? 8.099 9.789 -1.409 1.00 95.75 99 GLN A C 1
ATOM 732 O O . GLN A 1 99 ? 7.460 9.824 -2.459 1.00 95.75 99 GLN A O 1
ATOM 737 N N . ASN A 1 100 ? 7.725 10.428 -0.295 1.00 96.75 100 ASN A N 1
ATOM 738 C CA . ASN A 1 100 ? 6.547 11.292 -0.171 1.00 96.75 100 ASN A CA 1
ATOM 739 C C . ASN A 1 100 ? 5.227 10.653 -0.634 1.00 96.75 100 ASN A C 1
ATOM 741 O O . ASN A 1 100 ? 4.362 11.332 -1.179 1.00 96.75 100 ASN A O 1
ATOM 745 N N . LEU A 1 101 ? 5.041 9.354 -0.403 1.00 97.81 101 LEU A N 1
ATOM 746 C CA . LEU A 1 101 ? 3.787 8.691 -0.737 1.00 97.81 101 LEU A CA 1
ATOM 747 C C . LEU A 1 101 ? 2.674 9.160 0.216 1.00 97.81 101 LEU A C 1
ATOM 749 O O . LEU A 1 101 ? 2.791 9.075 1.442 1.00 97.81 101 LEU A O 1
ATOM 753 N N . ALA A 1 102 ? 1.582 9.650 -0.357 1.00 98.44 102 ALA A N 1
ATOM 754 C CA . ALA A 1 102 ? 0.334 9.938 0.330 1.00 98.44 102 ALA A CA 1
ATOM 755 C C . ALA A 1 102 ? -0.690 8.849 -0.001 1.00 98.44 102 ALA A C 1
ATOM 757 O O . ALA A 1 102 ? -0.972 8.610 -1.170 1.00 98.44 102 ALA A O 1
ATOM 758 N N . LEU A 1 103 ? -1.243 8.205 1.023 1.00 98.06 103 LEU A N 1
ATOM 759 C CA . LEU A 1 103 ? -2.274 7.175 0.937 1.00 98.06 103 LEU A CA 1
ATOM 760 C C . LEU A 1 103 ? -3.588 7.707 1.520 1.00 98.06 103 LEU A C 1
ATOM 762 O O . LEU A 1 103 ? -3.599 8.246 2.630 1.00 98.06 103 LEU A O 1
ATOM 766 N N . ASP A 1 104 ? -4.693 7.513 0.805 1.00 98.38 104 ASP A N 1
ATOM 767 C CA . ASP A 1 104 ? -6.054 7.801 1.265 1.00 98.38 104 ASP A CA 1
ATOM 768 C C . ASP A 1 104 ? -6.960 6.601 0.976 1.00 98.38 104 ASP A C 1
ATOM 770 O O . ASP A 1 104 ? -7.095 6.173 -0.171 1.00 98.38 104 ASP A O 1
ATOM 774 N N . ALA A 1 105 ? -7.567 6.063 2.029 1.00 98.06 105 ALA A N 1
ATOM 775 C CA . ALA A 1 105 ? -8.536 4.979 1.984 1.00 98.06 105 ALA A CA 1
ATOM 776 C C . ALA A 1 105 ? -9.850 5.469 2.623 1.00 98.06 105 ALA A C 1
ATOM 778 O O . ALA A 1 105 ? -10.100 5.170 3.797 1.00 98.06 105 ALA A O 1
ATOM 779 N N . PRO A 1 106 ? -10.668 6.270 1.907 1.00 97.81 106 PRO A N 1
ATOM 780 C CA . PRO A 1 106 ? -11.847 6.948 2.456 1.00 97.81 106 PRO A CA 1
ATOM 781 C C . PRO A 1 106 ? -12.910 5.992 3.010 1.00 97.81 106 PRO A C 1
ATOM 783 O O . PRO A 1 106 ? -13.592 6.339 3.977 1.00 97.81 106 PRO A O 1
ATOM 786 N N . ASP A 1 107 ? -13.014 4.801 2.425 1.00 96.44 107 ASP A N 1
ATOM 787 C CA . ASP A 1 107 ? -14.039 3.802 2.744 1.00 96.44 107 ASP A CA 1
ATOM 788 C C . ASP A 1 107 ? -13.577 2.795 3.810 1.00 96.44 107 ASP A C 1
ATOM 790 O O . ASP A 1 107 ? -14.377 2.033 4.356 1.00 96.44 107 ASP A O 1
ATOM 794 N N . LEU A 1 108 ? -12.281 2.796 4.139 1.00 95.81 108 LEU A N 1
ATOM 795 C CA . LEU A 1 108 ? -11.691 1.836 5.059 1.00 95.81 108 LEU A CA 1
ATOM 796 C C . LEU A 1 108 ? -11.759 2.360 6.497 1.00 95.81 108 LEU A C 1
ATOM 798 O O . LEU A 1 108 ? -10.954 3.196 6.903 1.00 95.81 108 LEU A O 1
ATOM 802 N N . GLY A 1 109 ? -12.701 1.857 7.294 1.00 95.75 109 GLY A N 1
ATOM 803 C CA . GLY A 1 109 ? -12.801 2.150 8.727 1.00 95.75 109 GLY A CA 1
ATOM 804 C C . GLY A 1 109 ? -12.142 1.070 9.587 1.00 95.75 109 GLY A C 1
ATOM 805 O O . GLY A 1 109 ? -12.230 -0.116 9.283 1.00 95.75 109 GLY A O 1
ATOM 806 N N . LEU A 1 110 ? -11.544 1.427 10.728 1.00 94.44 110 LEU A N 1
ATOM 807 C CA . LEU A 1 110 ? -10.999 0.405 11.636 1.00 94.44 110 LEU A CA 1
ATOM 808 C C . LEU A 1 110 ? -12.083 -0.550 12.153 1.00 94.44 110 LEU A C 1
ATOM 810 O O . LEU A 1 110 ? -11.816 -1.736 12.332 1.00 94.44 110 LEU A O 1
ATOM 814 N N . LEU A 1 111 ? -13.312 -0.062 12.373 1.00 93.31 111 LEU A N 1
ATOM 815 C CA . LEU A 1 111 ? -14.412 -0.940 12.778 1.00 93.31 111 LEU A CA 1
ATOM 816 C C . LEU A 1 111 ? -14.770 -1.935 11.678 1.00 93.31 111 LEU A C 1
ATOM 818 O O . LEU A 1 111 ? -15.059 -3.086 11.991 1.00 93.31 111 LEU A O 1
ATOM 822 N N . SER A 1 112 ? -14.743 -1.516 10.411 1.00 92.88 112 SER A N 1
ATOM 823 C CA . SER A 1 112 ? -15.085 -2.405 9.304 1.00 92.88 112 SER A CA 1
ATOM 824 C C . SER A 1 112 ? -14.064 -3.542 9.218 1.00 92.88 112 SER A C 1
ATOM 826 O O . SER A 1 112 ? -14.458 -4.704 9.206 1.00 92.88 112 SER A O 1
ATOM 828 N N . VAL A 1 113 ? -12.769 -3.234 9.343 1.00 91.81 113 VAL A N 1
ATOM 829 C CA . VAL A 1 113 ? -11.691 -4.237 9.400 1.00 91.81 113 VAL A CA 1
ATOM 830 C C . VAL A 1 113 ? -11.844 -5.178 10.601 1.00 91.81 113 VAL A C 1
ATOM 832 O O . VAL A 1 113 ? -11.774 -6.394 10.439 1.00 91.81 113 VAL A O 1
ATOM 835 N N . VAL A 1 114 ? -12.105 -4.645 11.802 1.00 90.50 114 VAL A N 1
ATOM 836 C CA . VAL A 1 114 ? -12.271 -5.455 13.028 1.00 90.50 114 VAL A CA 1
ATOM 837 C C . VAL A 1 114 ? -13.482 -6.388 12.941 1.00 90.50 114 VAL A C 1
ATOM 839 O O . VAL A 1 114 ? -13.415 -7.522 13.414 1.00 90.50 114 VAL A O 1
ATOM 842 N N . PHE A 1 115 ? -14.578 -5.943 12.326 1.00 92.25 115 PHE A N 1
ATOM 843 C CA . PHE A 1 115 ? -15.779 -6.758 12.126 1.00 92.25 115 PHE A CA 1
ATOM 844 C C . PHE A 1 115 ? -15.753 -7.583 10.828 1.00 92.25 115 PHE A C 1
ATOM 846 O O . PHE A 1 115 ? -16.754 -8.214 10.489 1.00 92.25 115 PHE A O 1
ATOM 853 N N . GLY A 1 116 ? -14.615 -7.625 10.127 1.00 87.12 116 GLY A N 1
ATOM 854 C CA . GLY A 1 116 ? -14.406 -8.485 8.965 1.00 87.12 116 GLY A CA 1
ATOM 855 C C . GLY A 1 116 ? -15.147 -8.031 7.707 1.00 87.12 116 GLY A C 1
ATOM 856 O O . GLY A 1 116 ? -15.646 -8.875 6.957 1.00 87.12 116 GLY A O 1
ATOM 857 N N . SER A 1 117 ? -15.245 -6.721 7.461 1.00 88.31 117 SER A N 1
ATOM 858 C CA . SER A 1 117 ? -15.714 -6.207 6.176 1.00 88.31 117 SER A CA 1
ATOM 859 C C . SER A 1 117 ? -14.801 -6.712 5.067 1.00 88.31 117 SER A C 1
ATOM 861 O O . SER A 1 117 ? -13.581 -6.581 5.132 1.00 88.31 117 SER A O 1
ATOM 863 N N . ARG A 1 118 ? -15.414 -7.300 4.046 1.00 88.56 118 ARG A N 1
ATOM 864 C CA . ARG A 1 118 ? -14.710 -7.837 2.879 1.00 88.56 118 ARG A CA 1
ATOM 865 C C . ARG A 1 118 ? -14.479 -6.801 1.794 1.00 88.56 118 ARG A C 1
ATOM 867 O O . ARG A 1 118 ? -13.632 -7.006 0.945 1.00 88.56 118 ARG A O 1
ATOM 874 N N . ASP A 1 119 ? -15.219 -5.708 1.851 1.00 93.19 119 ASP A N 1
ATOM 875 C CA . ASP A 1 119 ? -15.044 -4.567 0.974 1.00 93.19 119 ASP A CA 1
ATOM 876 C C . ASP A 1 119 ? -14.107 -3.573 1.669 1.00 93.19 119 ASP A C 1
ATOM 878 O O . ASP A 1 119 ? -14.437 -3.053 2.741 1.00 93.19 119 ASP A O 1
ATOM 882 N N . LEU A 1 120 ? -12.908 -3.388 1.114 1.00 94.81 120 LEU A N 1
ATOM 883 C CA . LEU A 1 120 ? -11.955 -2.372 1.578 1.00 94.81 120 LEU A CA 1
ATOM 884 C C . LEU A 1 120 ? -12.169 -1.025 0.869 1.00 94.81 120 LEU A C 1
ATOM 886 O O . LEU A 1 120 ? -11.488 -0.053 1.202 1.00 94.81 120 LEU A O 1
ATOM 890 N N . GLY A 1 121 ? -13.100 -0.972 -0.088 1.00 95.81 121 GLY A N 1
ATOM 891 C CA . GLY A 1 121 ? -13.396 0.178 -0.924 1.00 95.81 121 GLY A CA 1
ATOM 892 C C . GLY A 1 121 ? -12.211 0.607 -1.781 1.00 95.81 121 GLY A C 1
ATOM 893 O O . GLY A 1 121 ? -11.454 -0.222 -2.296 1.00 95.81 121 GLY A O 1
ATOM 894 N N . THR A 1 122 ? -12.071 1.921 -1.963 1.00 97.44 122 THR A N 1
ATOM 895 C CA . THR A 1 122 ? -10.987 2.485 -2.773 1.00 97.44 122 THR A CA 1
ATOM 896 C C . THR A 1 122 ? -9.798 2.875 -1.900 1.00 97.44 122 THR A C 1
ATOM 898 O O . THR A 1 122 ? -9.937 3.659 -0.966 1.00 97.44 122 THR A O 1
ATOM 901 N N . ILE A 1 123 ? -8.608 2.383 -2.236 1.00 97.81 123 ILE A N 1
ATOM 902 C CA . ILE A 1 123 ? -7.330 2.802 -1.659 1.00 97.81 123 ILE A CA 1
ATOM 903 C C . ILE A 1 123 ? -6.583 3.576 -2.737 1.00 97.81 123 ILE A C 1
ATOM 905 O O . ILE A 1 123 ? -6.204 3.018 -3.759 1.00 97.81 123 ILE A O 1
ATOM 909 N N . SER A 1 124 ? -6.359 4.865 -2.522 1.00 98.12 124 SER A N 1
ATOM 910 C CA . SER A 1 124 ? -5.632 5.720 -3.457 1.00 98.12 124 SER A CA 1
ATOM 911 C C . SER A 1 124 ? -4.268 6.117 -2.901 1.00 98.12 124 SER A C 1
ATOM 913 O O . SER A 1 124 ? -4.124 6.377 -1.709 1.00 98.12 124 SER A O 1
ATOM 915 N N . GLY A 1 125 ? -3.262 6.149 -3.766 1.00 98.00 125 GLY A N 1
ATOM 916 C CA . GLY A 1 125 ? -1.888 6.505 -3.458 1.00 98.00 125 GLY A CA 1
ATOM 917 C C . GLY A 1 125 ? -1.359 7.526 -4.454 1.00 98.00 125 GLY A C 1
ATOM 918 O O . GLY A 1 125 ? -1.592 7.395 -5.652 1.00 98.00 125 GLY A O 1
ATOM 919 N N . ASN A 1 126 ? -0.634 8.530 -3.975 1.00 98.25 126 ASN A N 1
ATOM 920 C CA . ASN A 1 126 ? 0.084 9.484 -4.816 1.00 98.25 126 ASN A CA 1
ATOM 921 C C . ASN A 1 126 ? 1.522 9.600 -4.316 1.00 98.25 126 ASN A C 1
ATOM 923 O O . ASN A 1 126 ? 1.728 9.959 -3.158 1.00 98.25 126 ASN A O 1
ATOM 927 N N . ALA A 1 127 ? 2.500 9.283 -5.159 1.00 97.38 127 ALA A N 1
ATOM 928 C CA . ALA A 1 127 ? 3.919 9.434 -4.851 1.00 97.38 127 ALA A CA 1
ATOM 929 C C . ALA A 1 127 ? 4.584 10.407 -5.827 1.00 97.38 127 ALA A C 1
ATOM 931 O O . ALA A 1 127 ? 4.311 10.384 -7.027 1.00 97.38 127 ALA A O 1
ATOM 932 N N . ASP A 1 128 ? 5.506 11.222 -5.321 1.00 96.44 128 ASP A N 1
ATOM 933 C CA . ASP A 1 128 ? 6.267 12.150 -6.160 1.00 96.44 128 ASP A CA 1
ATOM 934 C C . ASP A 1 128 ? 7.247 11.384 -7.057 1.00 96.44 128 ASP A C 1
ATOM 936 O O . ASP A 1 128 ? 7.310 11.598 -8.270 1.00 96.44 128 ASP A O 1
ATOM 940 N N . ALA A 1 129 ? 8.007 10.471 -6.446 1.00 95.31 129 ALA A N 1
ATOM 941 C CA . ALA A 1 129 ? 9.030 9.694 -7.123 1.00 95.31 129 ALA A CA 1
ATOM 942 C C . ALA A 1 129 ? 9.192 8.292 -6.525 1.00 95.31 129 ALA A C 1
ATOM 944 O O . ALA A 1 129 ? 9.133 8.096 -5.306 1.00 95.31 129 ALA A O 1
ATOM 945 N N . VAL A 1 130 ? 9.466 7.333 -7.405 1.00 96.75 130 VAL A N 1
ATOM 946 C CA . VAL A 1 130 ? 9.856 5.963 -7.069 1.00 96.75 130 VAL A CA 1
ATOM 947 C C . VAL A 1 130 ? 11.199 5.669 -7.733 1.00 96.75 130 VAL A C 1
ATOM 949 O O . VAL A 1 130 ? 11.374 5.930 -8.920 1.00 96.75 130 VAL A O 1
ATOM 952 N N . GLN A 1 131 ? 12.157 5.143 -6.976 1.00 96.00 131 GLN A N 1
ATOM 953 C CA . GLN A 1 131 ? 13.467 4.742 -7.480 1.00 96.00 131 GLN A CA 1
ATOM 954 C C . GLN A 1 131 ? 13.611 3.227 -7.373 1.00 96.00 131 GLN A C 1
ATOM 956 O O . GLN A 1 131 ? 13.503 2.646 -6.297 1.00 96.00 131 GLN A O 1
ATOM 961 N N . LEU A 1 132 ? 13.870 2.590 -8.505 1.00 94.06 132 LEU A N 1
ATOM 962 C CA . LEU A 1 132 ? 14.060 1.157 -8.628 1.00 94.06 132 LEU A CA 1
ATOM 963 C C . LEU A 1 132 ? 15.517 0.908 -9.002 1.00 94.06 132 LEU A C 1
ATOM 965 O O . LEU A 1 132 ? 15.936 1.188 -10.122 1.00 94.06 132 LEU A O 1
ATOM 969 N N . ALA A 1 133 ? 16.294 0.404 -8.047 1.00 92.56 133 ALA A N 1
ATOM 970 C CA . ALA A 1 133 ? 17.691 0.052 -8.261 1.00 92.56 133 ALA A CA 1
ATOM 971 C C . ALA A 1 133 ? 17.821 -1.459 -8.475 1.00 92.56 133 ALA A C 1
ATOM 973 O O . ALA A 1 133 ? 17.452 -2.246 -7.603 1.00 92.56 133 ALA A O 1
ATOM 974 N N . ALA A 1 134 ? 18.366 -1.875 -9.613 1.00 91.12 134 ALA A N 1
ATOM 975 C CA . ALA A 1 134 ? 18.775 -3.255 -9.844 1.00 91.12 134 ALA A CA 1
ATOM 976 C C . ALA A 1 134 ? 20.192 -3.488 -9.292 1.00 91.12 134 ALA A C 1
ATOM 978 O O . ALA A 1 134 ? 21.027 -2.584 -9.285 1.00 91.12 134 ALA A O 1
ATOM 979 N N . ASN A 1 135 ? 20.484 -4.687 -8.789 1.00 89.81 135 ASN A N 1
ATOM 980 C CA . ASN A 1 135 ? 21.859 -5.091 -8.484 1.00 89.81 135 ASN A CA 1
ATOM 981 C C . ASN A 1 135 ? 22.611 -5.524 -9.764 1.00 89.81 135 ASN A C 1
ATOM 983 O O . ASN A 1 135 ? 22.063 -5.501 -10.866 1.00 89.81 135 ASN A O 1
ATOM 987 N N . GLU A 1 136 ? 23.877 -5.929 -9.621 1.00 91.38 136 GLU A N 1
ATOM 988 C CA . GLU A 1 136 ? 24.696 -6.454 -10.730 1.00 91.38 136 GLU A CA 1
ATOM 989 C C . GLU A 1 136 ? 24.108 -7.726 -11.370 1.00 91.38 136 GLU A C 1
ATOM 991 O O . GLU A 1 136 ? 24.434 -8.050 -12.506 1.00 91.38 136 GLU A O 1
ATOM 996 N N . GLN A 1 137 ? 23.229 -8.434 -10.654 1.00 88.25 137 GLN A N 1
ATOM 997 C CA . GLN A 1 137 ? 22.524 -9.635 -11.113 1.00 88.25 137 GLN A CA 1
ATOM 998 C C . GLN A 1 137 ? 21.172 -9.302 -11.770 1.00 88.25 137 GLN A C 1
ATOM 1000 O O . GLN A 1 137 ? 20.440 -10.207 -12.155 1.00 88.25 137 GLN A O 1
ATOM 1005 N N . GLY A 1 138 ? 20.819 -8.017 -11.890 1.00 85.50 138 GLY A N 1
ATOM 1006 C CA . GLY A 1 138 ? 19.545 -7.568 -12.453 1.00 85.50 138 GLY A CA 1
ATOM 1007 C C . GLY A 1 138 ? 18.349 -7.660 -11.498 1.00 85.50 138 GLY A C 1
ATOM 1008 O O . GLY A 1 138 ? 17.244 -7.288 -11.886 1.00 85.50 138 GLY A O 1
ATOM 1009 N N . GLU A 1 139 ? 18.546 -8.095 -10.253 1.00 87.75 139 GLU A N 1
ATOM 1010 C CA . GLU A 1 139 ? 17.493 -8.191 -9.242 1.00 87.75 139 GLU A CA 1
ATOM 1011 C C . GLU A 1 139 ? 17.168 -6.807 -8.665 1.00 87.75 139 GLU A C 1
ATOM 1013 O O . GLU A 1 139 ? 18.055 -6.049 -8.251 1.00 87.75 139 GLU A O 1
ATOM 1018 N N . LEU A 1 140 ? 15.880 -6.463 -8.646 1.00 86.81 140 LEU A N 1
ATOM 1019 C CA . LEU A 1 140 ? 15.393 -5.181 -8.141 1.00 86.81 140 LEU A CA 1
ATOM 1020 C C . LEU A 1 140 ? 15.462 -5.126 -6.608 1.00 86.81 140 LEU A C 1
ATOM 1022 O O . LEU A 1 140 ? 15.082 -6.075 -5.931 1.00 86.81 140 LEU A O 1
ATOM 1026 N N . ASP A 1 141 ? 15.881 -3.984 -6.050 1.00 87.56 141 ASP A N 1
ATOM 1027 C CA . ASP A 1 141 ? 15.860 -3.695 -4.604 1.00 87.56 141 ASP A CA 1
ATOM 1028 C C . ASP A 1 141 ? 14.441 -3.417 -4.089 1.00 87.56 141 ASP A C 1
ATOM 1030 O O . ASP A 1 141 ? 14.149 -2.345 -3.558 1.00 87.56 141 ASP A O 1
ATOM 1034 N N . LEU A 1 142 ? 13.516 -4.347 -4.299 1.00 86.75 142 LEU A N 1
ATOM 1035 C CA . LEU A 1 142 ? 12.160 -4.202 -3.793 1.00 86.75 142 LEU A CA 1
ATOM 1036 C C . LEU A 1 142 ? 12.094 -4.673 -2.336 1.00 86.75 142 LEU A C 1
ATOM 1038 O O . LEU A 1 142 ? 12.719 -5.674 -1.984 1.00 86.75 142 LEU A O 1
ATOM 1042 N N . PRO A 1 143 ? 11.327 -3.985 -1.473 1.00 83.75 143 PRO A N 1
ATOM 1043 C CA . PRO A 1 143 ? 11.021 -4.502 -0.150 1.00 83.75 143 PRO A CA 1
ATOM 1044 C C . PRO A 1 143 ? 10.216 -5.795 -0.318 1.00 83.75 143 PRO A C 1
ATOM 1046 O O . PRO A 1 143 ? 9.030 -5.767 -0.648 1.00 83.75 143 PRO A O 1
ATOM 1049 N N . ALA A 1 144 ? 10.870 -6.934 -0.121 1.00 81.94 144 ALA A N 1
ATOM 1050 C CA . ALA A 1 144 ? 10.197 -8.218 -0.109 1.00 81.94 144 ALA A CA 1
ATOM 1051 C C . ALA A 1 144 ? 9.408 -8.364 1.199 1.00 81.94 144 ALA A C 1
ATOM 1053 O O . ALA A 1 144 ? 9.848 -7.940 2.276 1.00 81.94 144 ALA A O 1
ATOM 1054 N N . ALA A 1 145 ? 8.224 -8.968 1.110 1.00 78.88 145 ALA A N 1
ATOM 1055 C CA . ALA A 1 145 ? 7.565 -9.476 2.301 1.00 78.88 145 ALA A CA 1
ATOM 1056 C C . ALA A 1 145 ? 8.455 -10.569 2.901 1.00 78.88 145 ALA A C 1
ATOM 1058 O O . ALA A 1 145 ? 8.914 -11.456 2.180 1.00 78.88 145 ALA A O 1
ATOM 1059 N N . ARG A 1 146 ? 8.684 -10.520 4.216 1.00 79.62 146 ARG A N 1
ATOM 1060 C CA . ARG A 1 146 ? 9.451 -11.566 4.893 1.00 79.62 146 ARG A CA 1
ATOM 1061 C C . ARG A 1 146 ? 8.684 -12.878 4.830 1.00 79.62 146 ARG A C 1
ATOM 1063 O O . ARG A 1 146 ? 7.720 -13.065 5.570 1.00 79.62 146 ARG A O 1
ATOM 1070 N N . THR A 1 147 ? 9.141 -13.804 3.996 1.00 68.75 147 THR A N 1
ATOM 1071 C CA . THR A 1 147 ? 8.672 -15.200 4.006 1.00 68.75 147 THR A CA 1
ATOM 1072 C C . THR A 1 147 ? 9.140 -15.932 5.261 1.00 68.75 147 THR A C 1
ATOM 1074 O O . THR A 1 147 ? 8.458 -16.823 5.759 1.00 68.75 147 THR A O 1
ATOM 1077 N N . ASP A 1 148 ? 10.266 -15.485 5.819 1.00 65.12 148 ASP A N 1
ATOM 1078 C CA . ASP A 1 148 ? 10.948 -16.104 6.954 1.00 65.12 148 ASP A CA 1
ATOM 1079 C C . ASP A 1 148 ? 10.517 -15.518 8.297 1.00 65.12 148 ASP A C 1
ATOM 1081 O O . ASP A 1 148 ? 11.205 -15.708 9.304 1.00 65.12 148 ASP A O 1
ATOM 1085 N N . ALA A 1 149 ? 9.380 -14.813 8.351 1.00 58.81 149 ALA A N 1
ATOM 1086 C CA . ALA A 1 149 ? 8.686 -14.574 9.609 1.00 58.81 149 ALA A CA 1
ATOM 1087 C C . ALA A 1 149 ? 8.231 -15.941 10.135 1.00 58.81 149 ALA A C 1
ATOM 1089 O O . ALA A 1 149 ? 7.075 -16.325 9.970 1.00 58.81 149 ALA A O 1
ATOM 1090 N N . ALA A 1 150 ? 9.198 -16.689 10.686 1.00 54.56 150 ALA A N 1
ATOM 1091 C CA . ALA A 1 150 ? 9.102 -18.043 11.180 1.00 54.56 150 ALA A CA 1
ATOM 1092 C C . ALA A 1 150 ? 7.811 -18.095 11.951 1.00 54.56 150 ALA A C 1
ATOM 1094 O O . ALA A 1 150 ? 7.728 -17.430 12.985 1.00 54.56 150 ALA A O 1
ATOM 1095 N N . ALA A 1 151 ? 6.817 -18.761 11.351 1.00 51.34 151 ALA A N 1
ATOM 1096 C CA . ALA A 1 151 ? 5.437 -18.749 11.783 1.00 51.34 151 ALA A CA 1
ATOM 1097 C C . ALA A 1 151 ? 5.447 -18.871 13.296 1.00 51.34 151 ALA A C 1
ATOM 1099 O O . ALA A 1 151 ? 5.708 -19.952 13.828 1.00 51.34 151 ALA A O 1
ATOM 1100 N N . GLN A 1 152 ? 5.289 -17.736 13.987 1.00 55.38 152 GLN A N 1
ATOM 1101 C CA . GLN A 1 152 ? 5.202 -17.738 15.433 1.00 55.38 152 GLN A CA 1
ATOM 1102 C C . GLN A 1 152 ? 4.031 -18.664 15.667 1.00 55.38 152 GLN A C 1
ATOM 1104 O O . GLN A 1 152 ? 2.969 -18.341 15.129 1.00 55.38 152 GLN A O 1
ATOM 1109 N N . PRO A 1 153 ? 4.241 -19.843 16.288 1.00 50.28 153 PRO A N 1
ATOM 1110 C CA . PRO A 1 153 ? 3.280 -20.924 16.227 1.00 50.28 153 PRO A CA 1
ATOM 1111 C C . PRO A 1 153 ? 1.975 -20.339 16.715 1.00 50.28 153 PRO A C 1
ATOM 1113 O O . PRO A 1 153 ? 1.851 -20.018 17.900 1.00 50.28 153 PRO A O 1
ATOM 1116 N N . ALA A 1 154 ? 1.066 -20.088 15.768 1.00 51.34 154 ALA A N 1
ATOM 1117 C CA . ALA A 1 154 ? -0.221 -19.520 16.072 1.00 51.34 154 ALA A CA 1
ATOM 1118 C C . ALA A 1 154 ? -0.779 -20.503 17.081 1.00 51.34 154 ALA A C 1
ATOM 1120 O O . ALA A 1 154 ? -0.855 -21.703 16.806 1.00 51.34 154 ALA A O 1
ATOM 1121 N N . THR A 1 155 ? -0.996 -20.041 18.307 1.00 53.19 155 THR A N 1
ATOM 1122 C CA . THR A 1 155 ? -1.534 -20.894 19.350 1.00 53.19 155 THR A CA 1
ATOM 1123 C C . THR A 1 155 ? -2.815 -21.474 18.763 1.00 53.19 155 THR A C 1
ATOM 1125 O O . THR A 1 155 ? -3.736 -20.731 18.439 1.00 53.19 155 THR A O 1
ATOM 1128 N N . ASN A 1 156 ? -2.800 -22.791 18.516 1.00 49.28 156 ASN A N 1
ATOM 1129 C CA . ASN A 1 156 ? -3.721 -23.562 17.666 1.00 49.28 156 ASN A CA 1
ATOM 1130 C C . ASN A 1 156 ? -5.182 -23.588 18.161 1.00 49.28 156 ASN A C 1
ATOM 1132 O O . ASN A 1 156 ? -5.946 -24.491 17.840 1.00 49.28 156 ASN A O 1
ATOM 1136 N N . ASN A 1 157 ? -5.614 -22.583 18.912 1.00 55.16 157 ASN A N 1
ATOM 1137 C CA . ASN A 1 157 ? -7.006 -22.337 19.243 1.00 55.16 157 ASN A CA 1
ATOM 1138 C C . ASN A 1 157 ? -7.699 -21.594 18.092 1.00 55.16 157 ASN A C 1
ATOM 1140 O O . ASN A 1 157 ? -8.406 -20.614 18.319 1.00 55.16 157 ASN A O 1
ATOM 1144 N N . ALA A 1 158 ? -7.492 -22.053 16.854 1.00 52.75 158 ALA A N 1
ATOM 1145 C CA . ALA A 1 158 ? -8.385 -21.700 15.766 1.00 52.75 158 ALA A CA 1
ATOM 1146 C C . ALA A 1 158 ? -9.750 -22.327 16.109 1.00 52.75 158 ALA A C 1
ATOM 1148 O O . ALA A 1 158 ? -9.830 -23.551 16.252 1.00 52.75 158 ALA A O 1
ATOM 1149 N N . PRO A 1 159 ? -10.810 -21.530 16.334 1.00 57.62 159 PRO A N 1
ATOM 1150 C CA . PRO A 1 159 ? -12.135 -22.074 16.580 1.00 57.62 159 PRO A CA 1
ATOM 1151 C C . PRO A 1 159 ? -12.504 -22.981 15.408 1.00 57.62 159 PRO A C 1
ATOM 1153 O O . PRO A 1 159 ? -12.416 -22.580 14.250 1.00 57.62 159 PRO A O 1
ATOM 1156 N N . ASN A 1 160 ? -12.852 -24.223 15.734 1.00 54.03 160 ASN A N 1
ATOM 1157 C CA . ASN A 1 160 ? -13.190 -25.273 14.785 1.00 54.03 160 ASN A CA 1
ATOM 1158 C C . ASN A 1 160 ? -14.410 -24.810 13.968 1.00 54.03 160 ASN A C 1
ATOM 1160 O O . ASN A 1 160 ? -15.550 -24.923 14.418 1.00 54.03 160 ASN A O 1
ATOM 1164 N N . ALA A 1 161 ? -14.160 -24.205 12.806 1.00 52.06 161 ALA A N 1
ATOM 1165 C CA . ALA A 1 161 ? -15.165 -23.687 11.888 1.00 52.06 161 ALA A CA 1
ATOM 1166 C C . ALA A 1 161 ? -15.773 -24.850 11.095 1.00 52.06 161 ALA A C 1
ATOM 1168 O O . ALA A 1 161 ? -15.576 -24.997 9.893 1.00 52.06 161 ALA A O 1
ATOM 1169 N N . GLY A 1 162 ? -16.495 -25.714 11.802 1.00 56.72 162 GLY A N 1
ATOM 1170 C CA . GLY A 1 162 ? -17.433 -26.642 11.198 1.00 56.72 162 GLY A CA 1
ATOM 1171 C C . GLY A 1 162 ? -18.718 -25.906 10.852 1.00 56.72 162 GLY A C 1
ATOM 1172 O O . GLY A 1 162 ? -19.673 -26.004 11.606 1.00 56.72 162 GLY A O 1
ATOM 1173 N N . ASP A 1 163 ? -18.727 -25.145 9.760 1.00 49.41 163 ASP A N 1
ATOM 1174 C CA . ASP A 1 163 ? -19.887 -25.100 8.867 1.00 49.41 163 ASP A CA 1
ATOM 1175 C C . ASP A 1 163 ? -19.510 -24.414 7.551 1.00 49.41 163 ASP A C 1
ATOM 1177 O O . ASP A 1 163 ? -18.967 -23.306 7.520 1.00 49.41 163 ASP A O 1
ATOM 1181 N N . GLY A 1 164 ? -19.753 -25.114 6.448 1.00 56.00 164 GLY A N 1
ATOM 1182 C CA . GLY A 1 164 ? -19.408 -24.660 5.111 1.00 56.00 164 GLY A CA 1
ATOM 1183 C C . GLY A 1 164 ? -20.245 -23.454 4.708 1.00 56.00 164 GLY A C 1
ATOM 1184 O O . GLY A 1 164 ? -21.465 -23.532 4.612 1.00 56.00 164 GLY A O 1
ATOM 1185 N N . GLY A 1 165 ? -19.596 -22.338 4.397 1.00 55.50 165 GLY A N 1
ATOM 1186 C CA . GLY A 1 165 ? -20.292 -21.252 3.726 1.00 55.50 165 GLY A CA 1
ATOM 1187 C C . GLY A 1 165 ? -19.600 -19.916 3.858 1.00 55.50 165 GLY A C 1
ATOM 1188 O O . GLY A 1 165 ? -19.832 -19.191 4.818 1.00 55.50 165 GLY A O 1
ATOM 1189 N N . ARG A 1 166 ? -18.889 -19.544 2.788 1.00 57.22 166 ARG A N 1
ATOM 1190 C CA . ARG A 1 166 ? -18.344 -18.209 2.484 1.00 57.22 166 ARG A CA 1
ATOM 1191 C C . ARG A 1 166 ? -16.920 -17.975 2.974 1.00 57.22 166 ARG A C 1
ATOM 1193 O O . ARG A 1 166 ? -16.679 -17.134 3.838 1.00 57.22 166 ARG A O 1
ATOM 1200 N N . SER A 1 167 ? -15.979 -18.578 2.260 1.00 59.94 167 SER A N 1
ATOM 1201 C CA . SER A 1 167 ? -14.717 -17.931 1.899 1.00 59.94 167 SER A CA 1
ATOM 1202 C C . SER A 1 167 ? -14.999 -16.675 1.066 1.00 59.94 167 SER A C 1
ATOM 1204 O O . SER A 1 167 ? -14.874 -16.666 -0.158 1.00 59.94 167 SER A O 1
ATOM 1206 N N . GLY A 1 168 ? -15.540 -15.630 1.689 1.00 67.88 168 GLY A N 1
ATOM 1207 C CA . GLY A 1 168 ? -15.752 -14.394 0.950 1.00 67.88 168 GLY A CA 1
ATOM 1208 C C . GLY A 1 168 ? -14.408 -13.734 0.780 1.00 67.88 168 GLY A C 1
ATOM 1209 O O . GLY A 1 168 ? -13.732 -13.454 1.771 1.00 67.88 168 GLY A O 1
ATOM 1210 N N . GLY A 1 169 ? -14.029 -13.572 -0.478 1.00 83.75 169 GLY A N 1
ATOM 1211 C CA . GLY A 1 169 ? -12.829 -12.848 -0.805 1.00 83.75 169 GLY A CA 1
ATOM 1212 C C . GLY A 1 169 ? -12.931 -11.379 -0.438 1.00 83.75 169 GLY A C 1
ATOM 1213 O O . GLY A 1 169 ? -13.994 -10.899 -0.047 1.00 83.75 169 GLY A O 1
ATOM 1214 N N . VAL A 1 170 ? -11.794 -10.714 -0.529 1.00 90.62 170 VAL A N 1
ATOM 1215 C CA . VAL A 1 170 ? -11.657 -9.285 -0.323 1.00 90.62 170 VAL A CA 1
ATOM 1216 C C . VAL A 1 170 ? -11.879 -8.593 -1.661 1.00 90.62 170 VAL A C 1
ATOM 1218 O O . VAL A 1 170 ? -11.236 -8.954 -2.645 1.00 90.62 170 VAL A O 1
ATOM 1221 N N . ASP A 1 171 ? -12.777 -7.616 -1.676 1.00 94.19 171 ASP A N 1
ATOM 1222 C CA . ASP A 1 171 ? -12.970 -6.704 -2.795 1.00 94.19 171 ASP A CA 1
ATOM 1223 C C . ASP A 1 171 ? -12.246 -5.394 -2.464 1.00 94.19 171 ASP A C 1
ATOM 1225 O O . ASP A 1 171 ? -12.415 -4.828 -1.380 1.00 94.19 171 ASP A O 1
ATOM 1229 N N . THR A 1 172 ? -11.373 -4.937 -3.359 1.00 96.12 172 THR A N 1
ATOM 1230 C CA . THR A 1 172 ? -10.644 -3.675 -3.174 1.00 96.12 172 THR A CA 1
ATOM 1231 C C . THR A 1 172 ? -10.246 -3.065 -4.509 1.00 96.12 172 THR A C 1
ATOM 1233 O O . THR A 1 172 ? -9.869 -3.777 -5.442 1.00 96.12 172 THR A O 1
ATOM 1236 N N . HIS A 1 173 ? -10.318 -1.738 -4.597 1.00 97.38 173 HIS A N 1
ATOM 1237 C CA . HIS A 1 173 ? -9.808 -0.975 -5.728 1.00 97.38 173 HIS A CA 1
ATOM 1238 C C . HIS A 1 173 ? -8.608 -0.151 -5.275 1.00 97.38 173 HIS A C 1
ATOM 1240 O O . HIS A 1 173 ? -8.744 0.797 -4.508 1.00 97.38 173 HIS A O 1
ATOM 1246 N N . ILE A 1 174 ? -7.422 -0.489 -5.756 1.00 97.38 174 ILE A N 1
ATOM 1247 C CA . ILE A 1 174 ? -6.190 0.229 -5.457 1.00 97.38 174 ILE A CA 1
ATOM 1248 C C . ILE A 1 174 ? -5.880 1.125 -6.650 1.00 97.38 174 ILE A C 1
ATOM 1250 O O . ILE A 1 174 ? -5.771 0.643 -7.769 1.00 97.38 174 ILE A O 1
ATOM 1254 N N . LYS A 1 175 ? -5.698 2.420 -6.425 1.00 98.06 175 LYS A N 1
ATOM 1255 C CA . LYS A 1 175 ? -5.208 3.365 -7.425 1.00 98.06 175 LYS A CA 1
ATOM 1256 C C . LYS A 1 175 ? -3.894 3.959 -6.945 1.00 98.06 175 LYS A C 1
ATOM 1258 O O . LYS A 1 175 ? -3.824 4.453 -5.829 1.00 98.06 175 LYS A O 1
ATOM 1263 N N . LEU A 1 176 ? -2.866 3.961 -7.777 1.00 97.69 176 LEU A N 1
ATOM 1264 C CA . LEU A 1 176 ? -1.573 4.549 -7.465 1.00 97.69 176 LEU A CA 1
ATOM 1265 C C . LEU A 1 176 ? -1.114 5.435 -8.621 1.00 97.69 176 LEU A C 1
ATOM 1267 O O . LEU A 1 176 ? -0.911 4.956 -9.734 1.00 97.69 176 LEU A O 1
ATOM 1271 N N . THR A 1 177 ? -0.897 6.710 -8.318 1.00 97.56 177 THR A N 1
ATOM 1272 C CA . THR A 1 177 ? -0.296 7.688 -9.224 1.00 97.56 177 THR A CA 1
ATOM 1273 C C . THR A 1 177 ? 1.128 7.972 -8.765 1.00 97.56 177 THR A C 1
ATOM 1275 O O . THR A 1 177 ? 1.360 8.276 -7.595 1.00 97.56 177 THR A O 1
ATOM 1278 N N . VAL A 1 178 ? 2.090 7.902 -9.674 1.00 96.88 178 VAL A N 1
ATOM 1279 C CA . VAL A 1 178 ? 3.491 8.219 -9.418 1.00 96.88 178 VAL A CA 1
ATOM 1280 C C . VAL A 1 178 ? 3.955 9.255 -10.434 1.00 96.88 178 VAL A C 1
ATOM 1282 O O . VAL A 1 178 ? 3.852 9.042 -11.640 1.00 96.88 178 VAL A O 1
ATOM 1285 N N . GLY A 1 179 ? 4.482 10.380 -9.950 1.00 96.75 179 GLY A N 1
ATOM 1286 C CA . GLY A 1 179 ? 4.964 11.455 -10.818 1.00 96.75 179 GLY A CA 1
ATOM 1287 C C . GLY A 1 179 ? 6.133 11.010 -11.697 1.00 96.75 179 GLY A C 1
ATOM 1288 O O . GLY A 1 179 ? 6.121 11.235 -12.907 1.00 96.75 179 GLY A O 1
ATOM 1289 N N . ARG A 1 180 ? 7.121 10.341 -11.093 1.00 96.88 180 ARG A N 1
ATOM 1290 C CA . ARG A 1 180 ? 8.306 9.828 -11.787 1.00 96.88 180 ARG A CA 1
ATOM 1291 C C . ARG A 1 180 ? 8.755 8.474 -11.249 1.00 96.88 180 ARG A C 1
ATOM 1293 O O . ARG A 1 180 ? 8.895 8.305 -10.042 1.00 96.88 180 ARG A O 1
ATOM 1300 N N . ILE A 1 181 ? 9.063 7.539 -12.139 1.00 96.12 181 ILE A N 1
ATOM 1301 C CA . ILE A 1 181 ? 9.753 6.292 -11.797 1.00 96.12 181 ILE A CA 1
ATOM 1302 C C . ILE A 1 181 ? 11.134 6.322 -12.434 1.00 96.12 181 ILE A C 1
ATOM 1304 O O . ILE A 1 181 ? 11.252 6.524 -13.637 1.00 96.12 181 ILE A O 1
ATOM 1308 N N . THR A 1 182 ? 12.173 6.113 -11.638 1.00 94.88 182 THR A N 1
ATOM 1309 C CA . THR A 1 182 ? 13.557 6.053 -12.106 1.00 94.88 182 THR A CA 1
ATOM 1310 C C . THR A 1 182 ? 14.077 4.634 -11.955 1.00 94.88 182 THR A C 1
ATOM 1312 O O . THR A 1 182 ? 14.036 4.084 -10.857 1.00 94.88 182 THR A O 1
ATOM 1315 N N . PHE A 1 183 ? 14.599 4.064 -13.033 1.00 93.25 183 PHE A N 1
ATOM 1316 C CA . PHE A 1 183 ? 15.254 2.763 -13.043 1.00 93.25 183 PHE A CA 1
ATOM 1317 C C . PHE A 1 183 ? 16.758 2.954 -13.173 1.00 93.25 183 PHE A C 1
ATOM 1319 O O . PHE A 1 183 ? 17.246 3.589 -14.111 1.00 93.25 183 PHE A O 1
ATOM 1326 N N . GLU A 1 184 ? 17.492 2.385 -12.230 1.00 93.12 184 GLU A N 1
ATOM 1327 C CA . GLU A 1 184 ? 18.943 2.455 -12.177 1.00 93.12 184 GLU A CA 1
ATOM 1328 C C . GLU A 1 184 ? 19.516 1.042 -12.191 1.00 93.12 184 GLU A C 1
ATOM 1330 O O . GLU A 1 184 ? 19.161 0.205 -11.359 1.00 93.12 184 GLU A O 1
ATOM 1335 N N . ARG A 1 185 ? 20.408 0.770 -13.144 1.00 91.31 185 ARG A N 1
ATOM 1336 C CA . ARG A 1 185 ? 21.145 -0.490 -13.230 1.00 91.31 185 ARG A CA 1
ATOM 1337 C C . ARG A 1 185 ? 22.639 -0.191 -13.387 1.00 91.31 185 ARG A C 1
ATOM 1339 O O . ARG A 1 185 ? 22.990 0.713 -14.148 1.00 91.31 185 ARG A O 1
ATOM 1346 N N . PRO A 1 186 ? 23.529 -0.925 -12.695 1.00 92.81 186 PRO A N 1
ATOM 1347 C CA . PRO A 1 186 ? 24.967 -0.735 -12.833 1.00 92.81 186 PRO A CA 1
ATOM 1348 C C . PRO A 1 186 ? 25.420 -0.854 -14.294 1.00 92.81 186 PRO A C 1
ATOM 1350 O O . PRO A 1 186 ? 25.184 -1.868 -14.942 1.00 92.81 186 PRO A O 1
ATOM 1353 N N . GLY A 1 187 ? 26.083 0.185 -14.809 1.00 91.88 187 GLY A N 1
ATOM 1354 C CA . GLY A 1 187 ? 26.648 0.196 -16.164 1.00 91.88 187 GLY A CA 1
ATOM 1355 C C . GLY A 1 187 ? 25.674 0.550 -17.295 1.00 91.88 187 GLY A C 1
ATOM 1356 O O . GLY A 1 187 ? 26.113 0.650 -18.439 1.00 91.88 187 GLY A O 1
ATOM 1357 N N . GLU A 1 188 ? 24.396 0.793 -17.002 1.00 89.75 188 GLU A N 1
ATOM 1358 C CA . GLU A 1 188 ? 23.395 1.227 -17.983 1.00 89.75 188 GLU A CA 1
ATOM 1359 C C . GLU A 1 188 ? 22.951 2.679 -17.731 1.00 89.75 188 GLU A C 1
ATOM 1361 O O . GLU A 1 188 ? 23.009 3.162 -16.596 1.00 89.75 188 GLU A O 1
ATOM 1366 N N . PRO A 1 189 ? 22.509 3.412 -18.770 1.00 90.44 189 PRO A N 1
ATOM 1367 C CA . PRO A 1 189 ? 21.931 4.735 -18.582 1.00 90.44 189 PRO A CA 1
ATOM 1368 C C . PRO A 1 189 ? 20.633 4.642 -17.776 1.00 90.44 189 PRO A C 1
ATOM 1370 O O . PRO A 1 189 ? 19.758 3.830 -18.081 1.00 90.44 189 PRO A O 1
ATOM 1373 N N . THR A 1 190 ? 20.492 5.517 -16.781 1.00 91.75 190 THR A N 1
ATOM 1374 C CA . THR A 1 190 ? 19.266 5.665 -15.993 1.00 91.75 190 THR A CA 1
ATOM 1375 C C . THR A 1 190 ? 18.065 5.879 -16.906 1.00 91.75 190 THR A C 1
ATOM 1377 O O . THR A 1 190 ? 18.079 6.778 -17.743 1.00 91.75 190 THR A O 1
ATOM 1380 N N . GLN A 1 191 ? 17.025 5.072 -16.722 1.00 91.69 191 GLN A N 1
ATOM 1381 C CA . GLN A 1 191 ? 15.773 5.195 -17.463 1.00 91.69 191 GLN A CA 1
ATOM 1382 C C . GLN A 1 191 ? 14.718 5.851 -16.578 1.00 91.69 191 GLN A C 1
ATOM 1384 O O . GLN A 1 191 ? 14.667 5.589 -15.374 1.00 91.69 191 GLN A O 1
ATOM 1389 N N . THR A 1 192 ? 13.859 6.683 -17.154 1.00 94.25 192 THR A N 1
ATOM 1390 C CA . THR A 1 192 ? 12.773 7.338 -16.420 1.00 94.25 192 THR A CA 1
ATOM 1391 C C . THR A 1 192 ? 11.427 7.082 -17.086 1.00 94.25 192 THR A C 1
ATOM 1393 O O . THR A 1 192 ? 11.320 6.981 -18.303 1.00 94.25 192 THR A O 1
ATOM 1396 N N . LEU A 1 193 ? 10.391 6.958 -16.264 1.00 94.88 193 LEU A N 1
ATOM 1397 C CA . LEU A 1 193 ? 8.991 7.025 -16.663 1.00 94.88 193 LEU A CA 1
ATOM 1398 C C . LEU A 1 193 ? 8.364 8.214 -15.945 1.00 94.88 193 LEU A C 1
ATOM 1400 O O . LEU A 1 193 ? 8.675 8.467 -14.778 1.00 94.88 193 LEU A O 1
ATOM 1404 N N . GLU A 1 194 ? 7.469 8.920 -16.615 1.00 96.94 194 GLU A N 1
ATOM 1405 C CA . GLU A 1 194 ? 6.709 10.028 -16.041 1.00 96.94 194 GLU A CA 1
ATOM 1406 C C . GLU A 1 194 ? 5.207 9.731 -16.099 1.00 96.94 194 GLU A C 1
ATOM 1408 O O . GLU A 1 194 ? 4.757 8.886 -16.875 1.00 96.94 194 GLU A O 1
ATOM 1413 N N . ASN A 1 195 ? 4.432 10.408 -15.248 1.00 96.69 195 ASN A N 1
ATOM 1414 C CA . ASN A 1 195 ? 2.967 10.307 -15.205 1.00 96.69 195 ASN A CA 1
ATOM 1415 C C . ASN A 1 195 ? 2.458 8.858 -15.118 1.00 96.69 195 ASN A C 1
ATOM 1417 O O . ASN A 1 195 ? 1.524 8.466 -15.819 1.00 96.69 195 ASN A O 1
ATOM 1421 N N . PHE A 1 196 ? 3.087 8.048 -14.267 1.00 97.56 196 PHE A N 1
ATOM 1422 C CA . PHE A 1 196 ? 2.687 6.663 -14.084 1.00 97.56 196 PHE A CA 1
ATOM 1423 C C . PHE A 1 196 ? 1.363 6.615 -13.309 1.00 97.56 196 PHE A C 1
ATOM 1425 O O . PHE A 1 196 ? 1.311 6.968 -12.135 1.00 97.56 196 PHE A O 1
ATOM 1432 N N . ASP A 1 197 ? 0.286 6.179 -13.952 1.00 97.75 197 ASP A N 1
ATOM 1433 C CA . ASP A 1 197 ? -1.001 5.891 -13.308 1.00 97.75 197 ASP A CA 1
ATOM 1434 C C . ASP A 1 197 ? -1.210 4.381 -13.357 1.00 97.75 197 ASP A C 1
ATOM 1436 O O . ASP A 1 197 ? -1.082 3.752 -14.410 1.00 97.75 197 ASP A O 1
ATOM 1440 N N . SER A 1 198 ? -1.494 3.792 -12.203 1.00 97.56 198 SER A N 1
ATOM 1441 C CA . SER A 1 198 ? -1.826 2.384 -12.080 1.00 97.56 198 SER A CA 1
ATOM 1442 C C . SER A 1 198 ? -3.094 2.197 -11.267 1.00 97.56 198 SER A C 1
ATOM 1444 O O . SER A 1 198 ? -3.362 2.910 -10.301 1.00 97.56 198 SER A O 1
ATOM 1446 N N . SER A 1 199 ? -3.877 1.200 -11.650 1.00 97.38 199 SER A N 1
ATOM 1447 C CA . SER A 1 199 ? -5.037 0.744 -10.900 1.00 97.38 199 SER A CA 1
ATOM 1448 C C . SER A 1 199 ? -5.021 -0.774 -10.818 1.00 97.38 199 SER A C 1
ATOM 1450 O O . SER A 1 199 ? -4.604 -1.450 -11.756 1.00 97.38 199 SER A O 1
ATOM 1452 N N . ALA A 1 200 ? -5.442 -1.301 -9.680 1.00 96.94 200 ALA A N 1
ATOM 1453 C CA . ALA A 1 200 ? -5.601 -2.713 -9.418 1.00 96.94 200 ALA A CA 1
ATOM 1454 C C . ALA A 1 200 ? -6.985 -2.932 -8.818 1.00 96.94 200 ALA A C 1
ATOM 1456 O O . ALA A 1 200 ? -7.328 -2.327 -7.806 1.00 96.94 200 ALA A O 1
ATOM 1457 N N . GLU A 1 201 ? -7.781 -3.797 -9.421 1.00 96.81 201 GLU A N 1
ATOM 1458 C CA . GLU A 1 201 ? -9.067 -4.212 -8.885 1.00 96.81 201 GLU A CA 1
ATOM 1459 C C . GLU A 1 201 ? -8.980 -5.677 -8.478 1.00 96.81 201 GLU A C 1
ATOM 1461 O O . GLU A 1 201 ? -8.714 -6.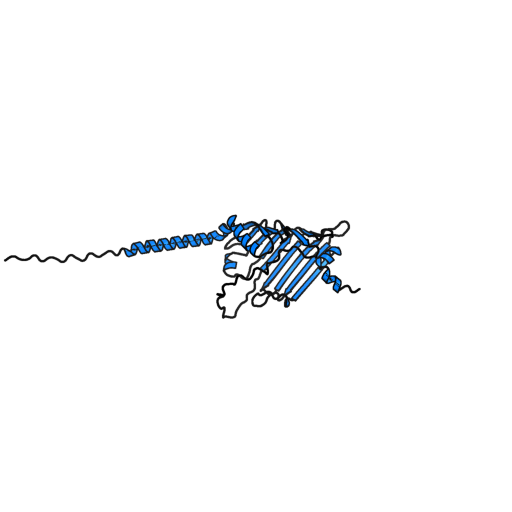549 -9.302 1.00 96.81 201 GLU A O 1
ATOM 1466 N N . VAL A 1 202 ? -9.193 -5.947 -7.196 1.00 95.00 202 VAL A N 1
ATOM 1467 C CA . VAL A 1 202 ? -9.246 -7.301 -6.646 1.00 95.00 202 VAL A CA 1
ATOM 1468 C C . VAL A 1 202 ? -10.717 -7.647 -6.442 1.00 95.00 202 VAL A C 1
ATOM 1470 O O . VAL A 1 202 ? -11.416 -6.920 -5.737 1.00 95.00 202 VAL A O 1
ATOM 1473 N N . ARG A 1 203 ? -11.194 -8.719 -7.089 1.00 93.69 203 ARG A N 1
ATOM 1474 C CA . ARG A 1 203 ? -12.599 -9.168 -7.059 1.00 93.69 203 ARG A CA 1
ATOM 1475 C C . ARG A 1 203 ? -12.708 -10.590 -6.546 1.00 93.69 203 ARG A C 1
ATOM 1477 O O . ARG A 1 203 ? -12.449 -11.562 -7.269 1.00 93.69 203 ARG A O 1
ATOM 1484 N N . GLY A 1 204 ? -13.096 -10.728 -5.286 1.00 85.25 204 GLY A N 1
ATOM 1485 C CA . GLY A 1 204 ? -12.869 -11.942 -4.524 1.00 85.25 204 GLY A CA 1
ATOM 1486 C C . GLY A 1 204 ? -11.379 -12.306 -4.526 1.00 85.25 204 GLY A C 1
ATOM 1487 O O . GLY A 1 204 ? -10.574 -11.783 -5.289 1.00 85.25 204 GLY A O 1
ATOM 1488 N N . ASN A 1 205 ? -10.949 -13.271 -3.722 1.00 79.50 205 ASN A N 1
ATOM 1489 C CA . ASN A 1 205 ? -9.517 -13.589 -3.648 1.00 79.50 205 ASN A CA 1
ATOM 1490 C C . ASN A 1 205 ? -8.973 -14.255 -4.941 1.00 79.50 205 ASN A C 1
ATOM 1492 O O . ASN A 1 205 ? -7.888 -14.824 -4.947 1.00 79.50 205 ASN A O 1
ATOM 1496 N N . ARG A 1 206 ? -9.732 -14.262 -6.040 1.00 88.75 206 ARG A N 1
ATOM 1497 C CA . ARG A 1 206 ? -9.452 -15.066 -7.229 1.00 88.75 206 ARG A CA 1
ATOM 1498 C C . ARG A 1 206 ? -9.026 -14.243 -8.426 1.00 88.75 206 ARG A C 1
ATOM 1500 O O . ARG A 1 206 ? -8.293 -14.792 -9.233 1.00 88.75 206 ARG A O 1
ATOM 1507 N N . LYS A 1 207 ? -9.484 -13.000 -8.562 1.00 94.38 207 LYS A N 1
ATOM 1508 C CA . LYS A 1 207 ? -9.233 -12.208 -9.763 1.00 94.38 207 LYS A CA 1
ATOM 1509 C C . LYS A 1 207 ? -8.619 -10.865 -9.411 1.00 94.38 207 LYS A C 1
ATOM 1511 O O . LYS A 1 207 ? -9.164 -10.148 -8.574 1.00 94.38 207 LYS A O 1
ATOM 1516 N N . ILE A 1 208 ? -7.507 -10.544 -10.063 1.00 96.31 208 ILE A N 1
ATOM 1517 C CA . ILE A 1 208 ? -6.831 -9.254 -9.967 1.00 96.31 208 ILE A CA 1
ATOM 1518 C C . ILE A 1 208 ? -6.717 -8.674 -11.374 1.00 96.31 208 ILE A C 1
ATOM 1520 O O . ILE A 1 208 ? -6.029 -9.237 -12.220 1.00 96.31 208 ILE A O 1
ATOM 1524 N N . ASP A 1 209 ? -7.379 -7.547 -11.609 1.00 97.38 209 ASP A N 1
ATOM 1525 C CA . ASP A 1 209 ? -7.275 -6.772 -12.842 1.00 97.38 209 ASP A CA 1
ATOM 1526 C C . ASP A 1 209 ? -6.341 -5.582 -12.593 1.00 97.38 209 ASP A C 1
ATOM 1528 O O . ASP A 1 209 ? -6.660 -4.685 -11.820 1.00 97.38 209 ASP A O 1
ATOM 1532 N N . LEU A 1 210 ? -5.178 -5.569 -13.233 1.00 97.50 210 LEU A N 1
ATOM 1533 C CA . LEU A 1 210 ? -4.185 -4.503 -13.162 1.00 97.50 210 LEU A CA 1
ATOM 1534 C C . LEU A 1 210 ? -4.198 -3.707 -14.464 1.00 97.50 210 LEU A C 1
ATOM 1536 O O . LEU A 1 210 ? -4.187 -4.273 -15.557 1.00 97.50 210 LEU A O 1
ATOM 1540 N N . ARG A 1 211 ? -4.141 -2.384 -14.359 1.00 98.12 211 ARG A N 1
ATOM 1541 C CA . ARG A 1 211 ? -3.918 -1.485 -15.489 1.00 98.12 211 ARG A CA 1
ATOM 1542 C C . ARG A 1 211 ? -2.854 -0.472 -15.124 1.00 98.12 211 ARG A C 1
ATOM 1544 O O . ARG A 1 211 ? -2.940 0.125 -14.058 1.00 98.12 211 ARG A O 1
ATOM 1551 N N . ALA A 1 212 ? -1.895 -0.252 -16.010 1.00 97.56 212 ALA A N 1
ATOM 1552 C CA . ALA A 1 212 ? -0.852 0.745 -15.833 1.00 97.56 212 ALA A CA 1
ATOM 1553 C C . ALA A 1 212 ? -0.633 1.532 -17.125 1.00 97.56 212 ALA A C 1
ATOM 1555 O O . ALA A 1 212 ? -0.589 0.961 -18.212 1.00 97.56 212 ALA A O 1
ATOM 1556 N N . THR A 1 213 ? -0.465 2.843 -17.001 1.00 97.69 213 THR A N 1
ATOM 1557 C CA . THR A 1 213 ? -0.073 3.728 -18.098 1.00 97.69 213 THR A CA 1
ATOM 1558 C C . THR A 1 213 ? 1.073 4.616 -17.658 1.00 97.69 213 THR A C 1
ATOM 1560 O O . THR A 1 213 ? 1.070 5.075 -16.520 1.00 97.69 213 THR A O 1
ATOM 1563 N N . ALA A 1 214 ? 2.023 4.880 -18.548 1.00 97.50 214 ALA A N 1
ATOM 1564 C CA . ALA A 1 214 ? 3.130 5.789 -18.274 1.00 97.50 214 ALA A CA 1
ATOM 1565 C C . ALA A 1 214 ? 3.619 6.466 -19.553 1.00 97.50 214 ALA A C 1
ATOM 1567 O O . ALA A 1 214 ? 3.517 5.894 -20.643 1.00 97.50 214 ALA A O 1
ATOM 1568 N N . ASP A 1 215 ? 4.202 7.647 -19.397 1.00 96.81 215 ASP A N 1
ATOM 1569 C CA . ASP A 1 215 ? 4.896 8.355 -20.462 1.00 96.81 215 ASP A CA 1
ATOM 1570 C C . ASP A 1 215 ? 6.399 8.061 -20.374 1.00 96.81 215 ASP A C 1
ATOM 1572 O O . ASP A 1 215 ? 6.989 8.042 -19.291 1.00 96.81 215 ASP A O 1
ATOM 1576 N N . VAL A 1 216 ? 7.027 7.826 -21.524 1.00 95.12 216 VAL A N 1
ATOM 1577 C CA . VAL A 1 216 ? 8.481 7.690 -21.641 1.00 95.12 216 VAL A CA 1
ATOM 1578 C C . VAL A 1 216 ? 9.009 9.015 -22.188 1.00 95.12 216 VAL A C 1
ATOM 1580 O O . VAL A 1 216 ? 8.675 9.366 -23.325 1.00 95.12 216 VAL A O 1
ATOM 1583 N N . PRO A 1 217 ? 9.788 9.785 -21.411 1.00 93.75 217 PRO A N 1
ATOM 1584 C CA . PRO A 1 217 ? 10.319 11.049 -21.887 1.00 93.75 217 PRO A CA 1
ATOM 1585 C C . PRO A 1 217 ? 11.254 10.828 -23.081 1.00 93.75 217 PRO A C 1
ATOM 1587 O O . PRO A 1 217 ? 11.880 9.781 -23.239 1.00 93.75 217 PRO A O 1
ATOM 1590 N N . ALA A 1 218 ? 11.338 11.841 -23.939 1.00 89.56 218 ALA A N 1
ATOM 1591 C CA . ALA A 1 218 ? 12.272 11.852 -25.052 1.00 89.56 218 ALA A CA 1
ATOM 1592 C C . ALA A 1 218 ? 13.714 11.943 -24.529 1.00 89.56 218 ALA A C 1
ATOM 1594 O O . ALA A 1 218 ? 14.144 13.002 -24.065 1.00 89.56 218 ALA A O 1
ATOM 1595 N N . ASP A 1 219 ? 14.473 10.855 -24.640 1.00 85.19 219 ASP A N 1
ATOM 1596 C CA . ASP A 1 219 ? 15.929 10.906 -24.496 1.00 85.19 219 ASP A CA 1
ATOM 1597 C C . ASP A 1 219 ? 16.558 11.599 -25.708 1.00 85.19 219 ASP A C 1
ATOM 1599 O O . ASP A 1 219 ? 15.950 11.657 -26.771 1.00 85.19 219 ASP A O 1
ATOM 1603 N N . ALA A 1 220 ? 17.769 12.146 -25.555 1.00 69.31 220 ALA A N 1
ATOM 1604 C CA . ALA A 1 220 ? 18.457 13.017 -26.517 1.00 69.31 220 ALA A CA 1
ATOM 1605 C C . ALA A 1 220 ? 18.403 12.542 -27.995 1.00 69.31 220 ALA A C 1
ATOM 1607 O O . ALA A 1 220 ? 19.337 11.918 -28.497 1.00 69.31 220 ALA A O 1
ATOM 1608 N N . GLY A 1 221 ? 17.323 12.901 -28.704 1.00 73.69 221 GLY A N 1
ATOM 1609 C CA . GLY A 1 221 ? 17.076 12.584 -30.116 1.00 73.69 221 GLY A CA 1
ATOM 1610 C C . GLY A 1 221 ? 15.966 11.560 -30.410 1.00 73.69 221 GLY A C 1
ATOM 1611 O O . GLY A 1 221 ? 15.678 11.339 -31.583 1.00 73.69 221 GLY A O 1
ATOM 1612 N N . ALA A 1 222 ? 15.339 10.953 -29.400 1.00 86.75 222 ALA A N 1
ATOM 1613 C CA . ALA A 1 222 ? 14.195 10.052 -29.547 1.00 86.75 222 ALA A CA 1
ATOM 1614 C C . ALA A 1 222 ? 12.857 10.802 -29.415 1.00 86.75 222 ALA A C 1
ATOM 1616 O O . ALA A 1 222 ? 12.772 11.842 -28.764 1.00 86.75 222 ALA A O 1
ATOM 1617 N N . GLU A 1 223 ? 11.800 10.276 -30.033 1.00 92.31 223 GLU A N 1
ATOM 1618 C CA . GLU A 1 223 ? 10.434 10.756 -29.799 1.00 92.31 223 GLU A CA 1
ATOM 1619 C C . GLU A 1 223 ? 9.919 10.255 -28.437 1.00 92.31 223 GLU A C 1
ATOM 1621 O O . GLU A 1 223 ? 10.326 9.176 -28.000 1.00 92.31 223 GLU A O 1
ATOM 1626 N N . PRO A 1 224 ? 9.043 11.011 -27.747 1.00 94.94 224 PRO A N 1
ATOM 1627 C CA . PRO A 1 224 ? 8.439 10.546 -26.504 1.00 94.94 224 PRO A CA 1
ATOM 1628 C C . PRO A 1 224 ? 7.596 9.291 -26.754 1.00 94.94 224 PRO A C 1
ATOM 1630 O O . PRO A 1 224 ? 6.874 9.194 -27.750 1.00 94.94 224 PRO A O 1
ATOM 1633 N N . GLY A 1 225 ? 7.678 8.341 -25.827 1.00 95.81 225 GLY A N 1
ATOM 1634 C CA . GLY A 1 225 ? 6.961 7.076 -25.894 1.00 95.81 225 GLY A CA 1
ATOM 1635 C C . GLY A 1 225 ? 5.794 6.993 -24.914 1.00 95.81 225 GLY A C 1
ATOM 1636 O O . GLY A 1 225 ? 5.643 7.819 -24.016 1.00 95.81 225 GLY A O 1
ATOM 1637 N N . LYS A 1 226 ? 4.968 5.958 -25.067 1.00 96.75 226 LYS A N 1
ATOM 1638 C CA . LYS A 1 226 ? 3.862 5.636 -24.164 1.00 96.75 226 LYS A CA 1
ATOM 1639 C C . LYS A 1 226 ? 3.805 4.140 -23.874 1.00 96.75 226 LYS A C 1
ATOM 1641 O O . LYS A 1 226 ? 3.902 3.321 -24.792 1.00 96.75 226 LYS A O 1
ATOM 1646 N N . LEU A 1 227 ? 3.591 3.818 -22.603 1.00 95.75 227 LEU A N 1
ATOM 1647 C CA . LEU A 1 227 ? 3.308 2.489 -22.074 1.00 95.75 227 LEU A CA 1
ATOM 1648 C C . LEU A 1 227 ? 1.819 2.402 -21.708 1.00 95.75 227 LEU A C 1
ATOM 1650 O O . LEU A 1 227 ? 1.312 3.258 -20.984 1.00 95.75 227 LEU A O 1
ATOM 1654 N N . ASP A 1 228 ? 1.131 1.368 -22.184 1.00 97.12 228 ASP A N 1
ATOM 1655 C CA . ASP A 1 228 ? -0.203 0.968 -21.714 1.00 97.12 228 ASP A CA 1
ATOM 1656 C C . ASP A 1 228 ? -0.193 -0.548 -21.502 1.00 97.12 228 ASP A C 1
ATOM 1658 O O . ASP A 1 228 ? 0.058 -1.308 -22.437 1.00 97.12 228 ASP A O 1
ATOM 1662 N N . ALA A 1 229 ? -0.399 -0.982 -20.264 1.00 96.62 229 ALA A N 1
ATOM 1663 C CA . ALA A 1 229 ? -0.369 -2.379 -19.868 1.00 96.62 229 ALA A CA 1
ATOM 1664 C C . ALA A 1 229 ? -1.661 -2.740 -19.136 1.00 96.62 229 ALA A C 1
ATOM 1666 O O . ALA A 1 229 ? -2.091 -2.041 -18.218 1.00 96.62 229 ALA A O 1
ATOM 1667 N N . THR A 1 230 ? -2.265 -3.857 -19.524 1.00 97.44 230 THR A N 1
ATOM 1668 C CA . THR A 1 230 ? -3.389 -4.481 -18.824 1.00 97.44 230 THR A CA 1
ATOM 1669 C C . THR A 1 230 ? -2.996 -5.910 -18.482 1.00 97.44 230 THR A C 1
ATOM 1671 O O . THR A 1 230 ? -2.621 -6.666 -19.373 1.00 97.44 230 THR A O 1
ATOM 1674 N N . ILE A 1 231 ? -3.059 -6.278 -17.205 1.00 96.88 231 ILE A N 1
ATOM 1675 C CA . ILE A 1 231 ? -2.706 -7.613 -16.717 1.00 96.88 231 ILE A CA 1
ATOM 1676 C C . ILE A 1 231 ? -3.889 -8.149 -15.921 1.00 96.88 231 ILE A C 1
ATOM 1678 O O . ILE A 1 231 ? -4.350 -7.505 -14.989 1.00 96.88 231 ILE A O 1
ATOM 1682 N N . THR A 1 232 ? -4.383 -9.324 -16.277 1.00 97.38 232 THR A N 1
ATOM 1683 C CA . THR A 1 232 ? -5.401 -10.053 -15.521 1.00 97.38 232 THR A CA 1
ATOM 1684 C C . THR A 1 232 ? -4.751 -11.275 -14.896 1.00 97.38 232 THR A C 1
ATOM 1686 O O . THR A 1 232 ? -4.117 -12.061 -15.595 1.00 97.38 232 THR A O 1
ATOM 1689 N N . ILE A 1 233 ? -4.892 -11.429 -13.583 1.00 96.69 233 ILE A N 1
ATOM 1690 C CA . ILE A 1 233 ? -4.434 -12.603 -12.843 1.00 96.69 233 ILE A CA 1
ATOM 1691 C C . ILE A 1 233 ? -5.666 -13.306 -12.290 1.00 96.69 233 ILE A C 1
ATOM 1693 O O . ILE A 1 233 ? -6.347 -12.777 -11.410 1.00 96.69 233 ILE A O 1
ATOM 1697 N N . ASP A 1 234 ? -5.936 -14.505 -12.787 1.00 96.62 234 ASP A N 1
ATOM 1698 C CA . ASP A 1 234 ? -7.031 -15.356 -12.341 1.00 96.62 234 ASP A CA 1
ATOM 1699 C C . ASP A 1 234 ? -6.507 -16.525 -11.502 1.00 96.62 234 ASP A C 1
ATOM 1701 O O . ASP A 1 234 ? -5.433 -17.060 -11.748 1.00 96.62 234 ASP A O 1
ATOM 1705 N N . GLN A 1 235 ? -7.298 -16.952 -10.519 1.00 93.81 235 GLN A N 1
ATOM 1706 C CA . GLN A 1 235 ? -7.016 -18.068 -9.610 1.00 93.81 235 GLN A CA 1
ATOM 1707 C C . GLN A 1 235 ? -5.745 -17.905 -8.755 1.00 93.81 235 GLN A C 1
ATOM 1709 O O . GLN A 1 235 ? -5.138 -18.898 -8.369 1.00 93.81 235 GLN A O 1
ATOM 1714 N N . LEU A 1 236 ? -5.373 -16.669 -8.389 1.00 91.69 236 LEU A N 1
ATOM 1715 C CA . LEU A 1 236 ? -4.192 -16.428 -7.543 1.00 91.69 236 LEU A CA 1
ATOM 1716 C C . LEU A 1 236 ? -4.307 -17.056 -6.146 1.00 91.69 236 LEU A C 1
ATOM 1718 O O . LEU A 1 236 ? -3.291 -17.411 -5.552 1.00 91.69 236 LEU A O 1
ATOM 1722 N N . THR A 1 237 ? -5.521 -17.188 -5.608 1.00 89.25 237 THR A N 1
ATOM 1723 C CA . THR A 1 237 ? -5.747 -17.892 -4.343 1.00 89.25 237 THR A CA 1
ATOM 1724 C C . THR A 1 237 ? -6.845 -18.942 -4.450 1.00 89.25 237 THR A C 1
ATOM 1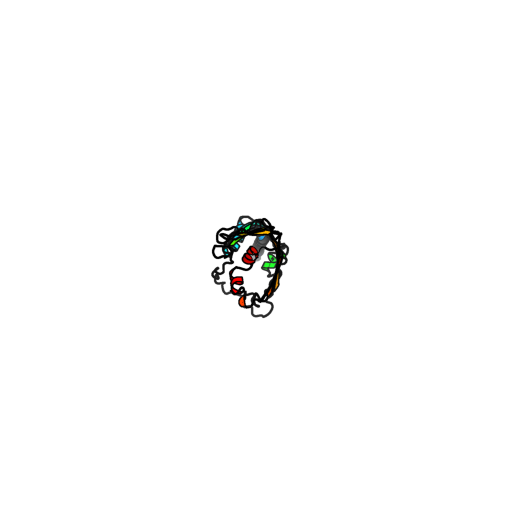726 O O . THR A 1 237 ? -7.723 -18.888 -5.321 1.00 89.25 237 THR A O 1
ATOM 1729 N N . ASP A 1 238 ? -6.802 -19.892 -3.523 1.00 88.25 238 ASP A N 1
ATOM 1730 C CA . ASP A 1 238 ? -7.825 -20.915 -3.367 1.00 88.25 238 ASP A CA 1
ATOM 1731 C C . ASP A 1 238 ? -9.030 -20.455 -2.526 1.00 88.25 238 ASP A C 1
ATOM 1733 O O . ASP A 1 238 ? -9.147 -19.315 -2.073 1.00 88.25 238 ASP A O 1
ATOM 1737 N N . ASN A 1 239 ? -9.960 -21.380 -2.281 1.00 83.38 239 ASN A N 1
ATOM 1738 C CA . ASN A 1 239 ? -11.121 -21.122 -1.429 1.00 83.38 239 ASN A CA 1
ATOM 1739 C C . ASN A 1 239 ? -10.748 -20.907 0.050 1.00 83.38 239 ASN A C 1
ATOM 1741 O O . ASN A 1 239 ? -11.586 -20.457 0.819 1.00 83.38 239 ASN A O 1
ATOM 1745 N N . ALA A 1 240 ? -9.532 -21.229 0.486 1.00 82.00 240 ALA A N 1
ATOM 1746 C CA . ALA A 1 240 ? -9.045 -20.910 1.826 1.00 82.00 240 ALA A CA 1
ATOM 1747 C C . ALA A 1 240 ? -8.329 -19.545 1.875 1.00 82.00 240 ALA A C 1
ATOM 1749 O O . ALA A 1 240 ? -7.901 -19.127 2.951 1.00 82.00 240 ALA A O 1
ATOM 1750 N N . GLY A 1 241 ? -8.220 -18.839 0.741 1.00 83.06 241 GLY A N 1
ATOM 1751 C CA . GLY A 1 241 ? -7.465 -17.594 0.615 1.00 83.06 241 GLY A CA 1
ATOM 1752 C C . GLY A 1 241 ? -5.949 -17.796 0.633 1.00 83.06 241 GLY A C 1
ATOM 1753 O O . GLY A 1 241 ? -5.221 -16.829 0.837 1.00 83.06 241 GLY A O 1
ATOM 1754 N N . GLN A 1 242 ? -5.466 -19.028 0.445 1.00 85.00 242 GLN A N 1
ATOM 1755 C CA . GLN A 1 242 ? -4.038 -19.317 0.332 1.00 85.00 242 GLN A CA 1
ATOM 1756 C C . GLN A 1 242 ? -3.566 -19.017 -1.087 1.00 85.00 242 GLN A C 1
ATOM 1758 O O . GLN A 1 242 ? -4.232 -19.388 -2.055 1.00 85.00 242 GLN A O 1
ATOM 1763 N N . VAL A 1 243 ? -2.418 -18.352 -1.213 1.00 86.50 243 VAL A N 1
ATOM 1764 C CA . VAL A 1 243 ? -1.821 -18.014 -2.512 1.00 86.50 243 VAL A CA 1
ATOM 1765 C C . VAL A 1 243 ? -1.361 -19.295 -3.213 1.00 86.50 243 VAL A C 1
ATOM 1767 O O . VAL A 1 243 ? -0.551 -20.042 -2.672 1.00 86.50 243 VAL A O 1
ATOM 1770 N N . GLN A 1 244 ? -1.868 -19.536 -4.422 1.00 91.56 244 GLN A N 1
ATOM 1771 C CA . GLN A 1 244 ? -1.531 -20.674 -5.278 1.00 91.56 244 GLN A CA 1
ATOM 1772 C C . GLN A 1 244 ? -0.993 -20.173 -6.623 1.00 91.56 244 GLN A C 1
ATOM 1774 O O . GLN A 1 244 ? -1.628 -20.318 -7.665 1.00 91.56 244 GLN A O 1
ATOM 1779 N N . ALA A 1 245 ? 0.200 -19.571 -6.600 1.00 90.25 245 ALA A N 1
ATOM 1780 C CA . ALA A 1 245 ? 0.820 -18.972 -7.786 1.00 90.25 245 ALA A CA 1
ATOM 1781 C C . ALA A 1 245 ? 0.972 -19.959 -8.962 1.00 90.25 245 ALA A C 1
ATOM 1783 O O . ALA A 1 245 ? 0.862 -19.557 -10.113 1.00 90.25 245 ALA A O 1
ATOM 1784 N N . GLU A 1 246 ? 1.156 -21.253 -8.682 1.00 93.06 246 GLU A N 1
ATOM 1785 C CA . GLU A 1 246 ? 1.275 -22.315 -9.694 1.00 93.06 246 GLU A CA 1
ATOM 1786 C C . GLU A 1 246 ? -0.021 -22.573 -10.481 1.00 93.06 246 GLU A C 1
ATOM 1788 O O . GLU A 1 246 ? 0.028 -23.105 -11.587 1.00 93.06 246 GLU A O 1
ATOM 1793 N N . GLN A 1 247 ? -1.180 -22.218 -9.917 1.00 93.31 247 GLN A N 1
ATOM 1794 C CA . GLN A 1 247 ? -2.491 -22.356 -10.566 1.00 93.31 247 GLN A CA 1
ATOM 1795 C C . GLN A 1 247 ? -2.980 -21.044 -11.180 1.00 93.31 247 GLN A C 1
ATOM 1797 O O . GLN A 1 247 ? -3.992 -21.032 -11.884 1.00 93.31 247 GLN A O 1
ATOM 1802 N N . ALA A 1 248 ? -2.277 -19.942 -10.915 1.00 95.62 248 ALA A N 1
ATOM 1803 C CA . ALA A 1 248 ? -2.668 -18.644 -11.413 1.00 95.62 248 ALA A CA 1
ATOM 1804 C C . ALA A 1 248 ? -2.510 -18.593 -12.938 1.00 95.62 248 ALA A C 1
ATOM 1806 O O . ALA A 1 248 ? -1.468 -18.949 -13.488 1.00 95.62 248 ALA A O 1
ATOM 1807 N N . THR A 1 249 ? -3.547 -18.128 -13.627 1.00 96.38 249 THR A N 1
ATOM 1808 C CA . THR A 1 249 ? -3.469 -17.797 -15.054 1.00 96.38 249 THR A CA 1
ATOM 1809 C C . THR A 1 249 ? -3.217 -16.304 -15.180 1.00 96.38 249 THR A C 1
ATOM 1811 O O . THR A 1 249 ? -3.889 -15.514 -14.520 1.00 96.38 249 THR A O 1
ATOM 1814 N N . VAL A 1 250 ? -2.237 -15.922 -15.998 1.00 96.38 250 VAL A N 1
ATOM 1815 C CA . VAL A 1 250 ? -1.860 -14.522 -16.211 1.00 96.38 250 VAL A CA 1
ATOM 1816 C C . VAL A 1 250 ? -2.051 -14.176 -17.680 1.00 96.38 250 VAL A C 1
ATOM 1818 O O . VAL A 1 250 ? -1.350 -14.712 -18.536 1.00 96.38 250 VAL A O 1
ATOM 1821 N N . ASP A 1 251 ? -2.964 -13.249 -17.950 1.00 96.62 251 ASP A N 1
ATOM 1822 C CA . ASP A 1 251 ? -3.176 -12.659 -19.269 1.00 96.62 251 ASP A CA 1
ATOM 1823 C C . ASP A 1 251 ? -2.636 -11.228 -19.266 1.00 96.62 251 ASP A C 1
ATOM 1825 O O . ASP A 1 251 ? -3.066 -10.404 -18.461 1.00 96.62 251 ASP A O 1
ATOM 1829 N N . ALA A 1 252 ? -1.699 -10.911 -20.160 1.00 95.69 252 ALA A N 1
ATOM 1830 C CA . ALA A 1 252 ? -1.094 -9.584 -20.253 1.00 95.69 252 ALA A CA 1
ATOM 1831 C C . ALA A 1 252 ? -1.194 -9.023 -21.681 1.00 95.69 252 ALA A C 1
ATOM 1833 O O . ALA A 1 252 ? -0.705 -9.637 -22.628 1.00 95.69 252 ALA A O 1
ATOM 1834 N N . ASP A 1 253 ? -1.795 -7.839 -21.829 1.00 96.44 253 ASP A N 1
ATOM 1835 C CA . ASP A 1 253 ? -1.763 -7.018 -23.048 1.00 96.44 253 ASP A CA 1
ATOM 1836 C C . ASP A 1 253 ? -0.887 -5.793 -22.781 1.00 96.44 253 ASP A C 1
ATOM 1838 O O . ASP A 1 253 ? -1.196 -4.977 -21.909 1.00 96.44 253 ASP A O 1
ATOM 1842 N N . VAL A 1 254 ? 0.219 -5.669 -23.514 1.00 94.94 254 VAL A N 1
ATOM 1843 C CA . VAL A 1 254 ? 1.190 -4.585 -23.339 1.00 94.94 254 VAL A CA 1
ATOM 1844 C C . VAL A 1 254 ? 1.397 -3.875 -24.669 1.00 94.94 254 VAL A C 1
ATOM 1846 O O . VAL A 1 254 ? 1.840 -4.468 -25.653 1.00 94.94 254 VAL A O 1
ATOM 1849 N N . LYS A 1 255 ? 1.107 -2.575 -24.688 1.00 95.81 255 LYS A N 1
ATOM 1850 C CA . LYS A 1 255 ? 1.272 -1.691 -25.842 1.00 95.81 255 LYS A CA 1
ATOM 1851 C C . LYS A 1 255 ? 2.385 -0.700 -25.559 1.00 95.81 255 LYS A C 1
ATOM 1853 O O . LYS A 1 255 ? 2.322 0.085 -24.615 1.00 95.81 255 LYS A O 1
ATOM 1858 N N . LEU A 1 256 ? 3.395 -0.748 -26.416 1.00 94.38 256 LEU A N 1
ATOM 1859 C CA . LEU A 1 256 ? 4.582 0.093 -26.360 1.00 94.38 256 LEU A CA 1
ATOM 1860 C C . LEU A 1 256 ? 4.599 0.936 -27.635 1.00 94.38 256 LEU A C 1
ATOM 1862 O O . LEU A 1 256 ? 4.693 0.395 -28.736 1.00 94.38 256 LEU A O 1
ATOM 1866 N N . ILE A 1 257 ? 4.474 2.253 -27.500 1.00 94.94 257 ILE A N 1
ATOM 1867 C CA . ILE A 1 257 ? 4.498 3.188 -28.631 1.00 94.94 257 ILE A CA 1
ATOM 1868 C C . ILE A 1 257 ? 5.713 4.087 -28.450 1.00 94.94 257 ILE A C 1
ATOM 1870 O O . ILE A 1 257 ? 5.829 4.722 -27.413 1.00 94.94 257 ILE A O 1
ATOM 1874 N N . GLY A 1 258 ? 6.623 4.135 -29.427 1.00 91.75 258 GLY A N 1
ATOM 1875 C CA . GLY A 1 258 ? 7.788 5.031 -29.374 1.00 91.75 258 GLY A CA 1
ATOM 1876 C C . GLY A 1 258 ? 8.786 4.727 -28.249 1.00 91.75 258 GLY A C 1
ATOM 1877 O O . GLY A 1 258 ? 9.528 5.610 -27.843 1.00 91.75 258 GLY A O 1
ATOM 1878 N N . ILE A 1 259 ? 8.801 3.501 -27.713 1.00 87.44 259 ILE A N 1
ATOM 1879 C CA . ILE A 1 259 ? 9.684 3.140 -26.598 1.00 87.44 259 ILE A CA 1
ATOM 1880 C C . ILE A 1 259 ? 11.053 2.671 -27.118 1.00 87.44 259 ILE A C 1
ATOM 1882 O O . ILE A 1 259 ? 11.094 1.767 -27.959 1.00 87.44 259 ILE A O 1
ATOM 1886 N N . PRO A 1 260 ? 12.175 3.217 -26.607 1.00 83.75 260 PRO A N 1
ATOM 1887 C CA . PRO A 1 260 ? 13.510 2.739 -26.950 1.00 83.75 260 PRO A CA 1
ATOM 1888 C C . PRO A 1 260 ? 13.701 1.252 -26.614 1.00 83.75 260 PRO A C 1
ATOM 1890 O O . PRO A 1 260 ? 13.352 0.799 -25.524 1.00 83.75 260 PRO A O 1
ATOM 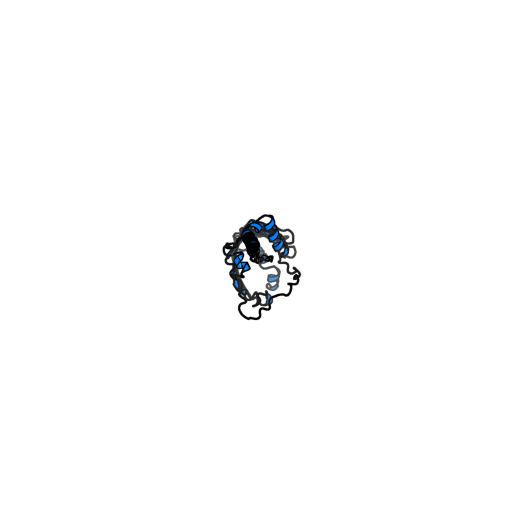1893 N N . THR A 1 261 ? 14.333 0.492 -27.514 1.00 83.06 261 THR A N 1
ATOM 1894 C CA . THR A 1 261 ? 14.636 -0.941 -27.323 1.00 83.06 261 THR A CA 1
ATOM 1895 C C . THR A 1 261 ? 15.316 -1.272 -25.984 1.00 83.06 261 THR A C 1
ATOM 1897 O O . THR A 1 261 ? 14.944 -2.285 -25.389 1.00 83.06 261 THR A O 1
ATOM 1900 N N . PRO A 1 262 ? 16.258 -0.456 -25.454 1.00 78.12 262 PRO A N 1
ATOM 1901 C CA . PRO A 1 262 ? 16.854 -0.711 -24.142 1.00 78.12 262 PRO A CA 1
ATOM 1902 C C . PRO A 1 262 ? 15.829 -0.752 -23.003 1.00 78.12 262 PRO A C 1
ATOM 1904 O O . PRO A 1 262 ? 15.919 -1.622 -22.140 1.00 78.12 262 PRO A O 1
ATOM 1907 N N . LEU A 1 263 ? 14.817 0.122 -23.027 1.00 79.38 263 LEU A N 1
ATOM 1908 C CA . LEU A 1 263 ? 13.761 0.131 -22.014 1.00 79.38 263 LEU A CA 1
ATOM 1909 C C . LEU A 1 263 ? 12.874 -1.112 -22.128 1.00 79.38 263 LEU A C 1
ATOM 1911 O O . LEU A 1 263 ? 12.533 -1.718 -21.116 1.00 79.38 263 LEU A O 1
ATOM 1915 N N . VAL A 1 264 ? 12.554 -1.543 -23.354 1.00 83.44 264 VAL A N 1
ATOM 1916 C CA . VAL A 1 264 ? 11.810 -2.795 -23.582 1.00 83.44 264 VAL A CA 1
ATOM 1917 C C . VAL A 1 264 ? 12.580 -3.994 -23.027 1.00 83.44 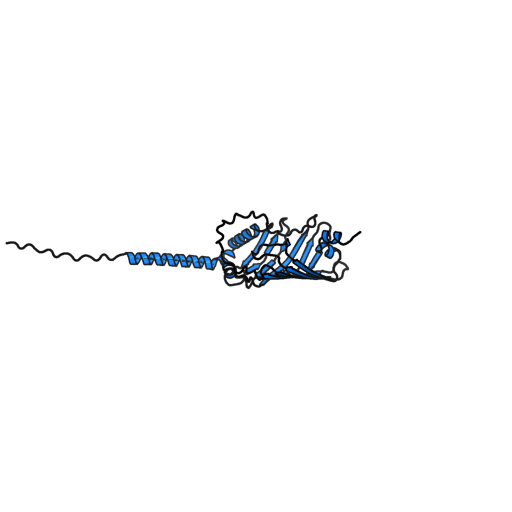264 VAL A C 1
ATOM 1919 O O . VAL A 1 264 ? 11.999 -4.829 -22.339 1.00 83.44 264 VAL A O 1
ATOM 1922 N N . ALA A 1 265 ? 13.893 -4.057 -23.263 1.00 77.56 265 ALA A N 1
ATOM 1923 C CA . ALA A 1 265 ? 14.750 -5.112 -22.724 1.00 77.56 265 ALA A CA 1
ATOM 1924 C C . ALA A 1 265 ? 14.849 -5.062 -21.189 1.00 77.56 265 ALA A C 1
ATOM 1926 O O . ALA A 1 265 ? 14.863 -6.106 -20.538 1.00 77.56 265 ALA A O 1
ATOM 1927 N N . ALA A 1 266 ? 14.888 -3.862 -20.602 1.00 75.50 266 ALA A N 1
ATOM 1928 C CA . ALA A 1 266 ? 14.882 -3.688 -19.155 1.00 75.50 266 ALA A CA 1
ATOM 1929 C C . ALA A 1 266 ? 13.563 -4.161 -18.519 1.00 75.50 266 ALA A C 1
ATOM 1931 O O . ALA A 1 266 ? 13.608 -4.817 -17.480 1.00 75.50 266 ALA A O 1
ATOM 1932 N N . LEU A 1 267 ? 12.419 -3.877 -19.155 1.00 77.44 267 LEU A N 1
ATOM 1933 C CA . LEU A 1 267 ? 11.087 -4.273 -18.684 1.00 77.44 267 LEU A CA 1
ATOM 1934 C C . LEU A 1 267 ? 10.796 -5.767 -18.870 1.00 77.44 267 LEU A C 1
ATOM 1936 O O . LEU A 1 267 ? 10.143 -6.366 -18.023 1.00 77.44 267 LEU A O 1
ATOM 1940 N N . ALA A 1 268 ? 11.270 -6.371 -19.961 1.00 79.69 268 ALA A N 1
ATOM 1941 C CA . ALA A 1 268 ? 11.005 -7.777 -20.261 1.00 79.69 268 ALA A CA 1
ATOM 1942 C C . ALA A 1 268 ? 11.755 -8.757 -19.340 1.00 79.69 268 ALA A C 1
ATOM 1944 O O . ALA A 1 268 ? 11.417 -9.937 -19.323 1.00 79.69 268 ALA A O 1
ATOM 1945 N N . GLY A 1 269 ? 12.766 -8.285 -18.598 1.00 70.75 269 GLY A N 1
ATOM 1946 C CA . GLY A 1 269 ? 13.737 -9.147 -17.929 1.00 70.75 269 GLY A CA 1
ATOM 1947 C C . GLY A 1 269 ? 14.589 -9.871 -18.977 1.00 70.75 269 GLY A C 1
ATOM 1948 O O . GLY A 1 269 ? 14.091 -10.700 -19.735 1.00 70.75 269 GLY A O 1
ATOM 1949 N N . GLN A 1 270 ? 15.880 -9.543 -19.061 1.00 55.75 270 GLN A N 1
ATOM 1950 C CA . GLN A 1 270 ? 16.770 -9.992 -20.149 1.00 55.75 270 GLN A CA 1
ATOM 1951 C C . GLN A 1 270 ? 16.763 -11.514 -20.406 1.00 55.75 270 GLN A C 1
ATOM 1953 O O . GLN A 1 270 ? 16.972 -11.934 -21.546 1.00 55.75 270 GLN A O 1
ATOM 1958 N N . ASP A 1 271 ? 16.461 -12.338 -19.402 1.00 57.34 271 ASP A N 1
ATOM 1959 C CA . ASP A 1 271 ? 16.439 -13.797 -19.542 1.00 57.34 271 ASP A CA 1
ATOM 1960 C C . ASP A 1 271 ? 15.249 -14.333 -20.352 1.00 57.34 271 ASP A C 1
ATOM 1962 O O . ASP A 1 271 ? 15.372 -15.370 -21.006 1.00 57.34 271 ASP A O 1
ATOM 1966 N N . ALA A 1 272 ? 14.115 -13.625 -20.392 1.00 51.22 272 ALA A N 1
ATOM 1967 C CA . ALA A 1 272 ? 12.932 -14.093 -21.118 1.00 51.22 272 ALA A CA 1
ATOM 1968 C C . ALA A 1 272 ? 13.089 -13.985 -22.648 1.00 51.22 272 ALA A C 1
ATOM 1970 O O . ALA A 1 272 ? 12.507 -14.775 -23.395 1.00 51.22 272 ALA A O 1
ATOM 1971 N N . LEU A 1 273 ? 13.895 -13.031 -23.130 1.00 47.84 273 LEU A N 1
ATOM 1972 C CA . LEU A 1 273 ? 14.071 -12.773 -24.566 1.00 47.84 273 LEU A CA 1
ATOM 1973 C C . LEU A 1 273 ? 15.156 -13.646 -25.209 1.00 47.84 273 LEU A C 1
ATOM 1975 O O . LEU A 1 273 ? 15.014 -14.029 -26.372 1.00 47.84 273 LEU A O 1
ATOM 1979 N N . ASN A 1 274 ? 16.192 -14.033 -24.456 1.00 53.34 274 ASN A N 1
ATOM 1980 C CA . ASN A 1 274 ? 17.261 -14.905 -24.961 1.00 53.34 274 ASN A CA 1
ATOM 1981 C C . ASN A 1 274 ? 16.768 -16.322 -25.318 1.00 53.34 274 ASN A C 1
ATOM 1983 O O . ASN A 1 274 ? 17.422 -17.020 -26.087 1.00 53.34 274 ASN A O 1
ATOM 1987 N N . GLY A 1 275 ? 15.606 -16.745 -24.805 1.00 53.41 275 GLY A N 1
ATOM 1988 C CA . GLY A 1 275 ? 14.970 -18.013 -25.180 1.00 53.41 275 GLY A CA 1
ATOM 1989 C C . GLY A 1 275 ? 14.142 -17.970 -26.472 1.00 53.41 275 GLY A C 1
ATOM 1990 O O . GLY A 1 275 ? 13.839 -19.028 -27.020 1.00 53.41 275 GLY A O 1
ATOM 1991 N N . TYR A 1 276 ? 13.769 -16.780 -26.965 1.00 50.62 276 TYR A N 1
ATOM 1992 C CA . TYR A 1 276 ? 12.856 -16.618 -28.110 1.00 50.62 276 TYR A CA 1
ATOM 1993 C C . TYR A 1 276 ? 13.529 -16.140 -29.398 1.00 50.62 276 TYR A C 1
ATOM 1995 O O . TYR A 1 276 ? 12.971 -16.325 -30.481 1.00 50.62 276 TYR A O 1
ATOM 2003 N N . VAL A 1 277 ? 14.732 -15.573 -29.310 1.00 46.12 277 VAL A N 1
ATOM 2004 C CA . VAL A 1 277 ? 15.549 -15.275 -30.488 1.00 46.12 277 VAL A CA 1
ATOM 2005 C C . VAL A 1 277 ? 16.538 -16.426 -30.658 1.00 46.12 277 VAL A C 1
ATOM 2007 O O . VAL A 1 277 ? 17.587 -16.460 -30.022 1.00 46.12 277 VAL A O 1
ATOM 2010 N N . GLY A 1 278 ? 16.160 -17.418 -31.471 1.00 43.69 278 GLY A N 1
ATOM 2011 C CA . GLY A 1 278 ? 17.100 -18.445 -31.928 1.00 43.69 278 GLY A CA 1
ATOM 2012 C C . GLY A 1 278 ? 18.309 -17.818 -32.647 1.00 43.69 278 GLY A C 1
ATOM 2013 O O . GLY A 1 278 ? 18.213 -16.667 -33.078 1.00 43.69 278 GLY A O 1
ATOM 2014 N N 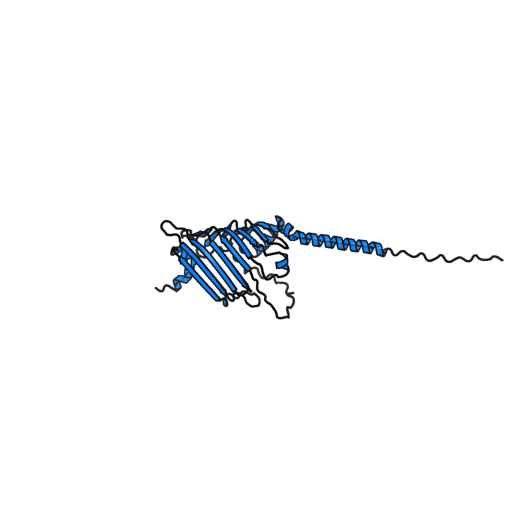. PRO A 1 279 ? 19.436 -18.548 -32.753 1.00 49.97 279 PRO A N 1
ATOM 2015 C CA . PRO A 1 279 ? 20.667 -18.044 -33.366 1.00 49.97 279 PRO A CA 1
ATOM 2016 C C . PRO A 1 279 ? 20.490 -17.594 -34.822 1.00 49.97 279 PRO A C 1
ATOM 2018 O O . PRO A 1 279 ? 19.648 -18.189 -35.536 1.00 49.97 279 PRO A O 1
#

Radius of gyration: 31.56 Å; chains: 1; bounding box: 74×40×133 Å